Protein AF-U7UHV1-F1 (afdb_monomer)

pLDDT: mean 97.84, std 2.44, range [69.56, 98.94]

Nearest PDB structures (foldseek):
  3pnl-assembly1_B  TM=9.805E-01  e=1.614E-19  Escherichia coli K-12
  3cr3-assembly1_A  TM=9.443E-01  e=8.277E-14  unclassified
  7snb-assembly1_A  TM=8.892E-01  e=3.694E-06  Staphylococcus aureus
  7ed9-assembly2_B  TM=8.702E-01  e=2.733E-06  Thermus thermophilus HB8
  7w7h-assembly1_A  TM=8.398E-01  e=1.830E-06  Streptococcus suis 05ZYH33

Organism: NCBI:txid1111454

Solvent-accessible surface area (backbone atoms only — not comparable to full-atom values): 9587 Å² total; per-residue (Å²): 87,44,43,67,51,52,54,51,39,55,48,50,36,33,53,50,41,50,72,42,18,66,61,30,16,54,38,18,48,77,41,49,86,41,44,56,13,57,23,48,30,50,10,33,51,55,32,59,73,47,41,77,84,35,68,88,55,35,43,6,55,34,31,29,52,45,8,55,40,22,42,77,50,16,54,79,72,58,8,56,33,53,10,36,18,30,33,35,20,12,60,68,35,54,87,26,59,58,42,52,65,67,51,48,53,54,15,52,51,38,14,52,53,32,29,29,67,72,65,75,54,53,72,74,26,40,38,37,42,28,9,50,51,43,14,49,56,39,25,53,51,32,46,72,75,70,48,54,59,41,59,15,39,48,45,12,36,56,32,10,53,53,20,29,58,48,23,19,78,36,43,22,71,42,74,67,27,27,81,50,34,70,74,25,39,75,41,51,38,38,52,8,46,54,50,36,53,45,42,48,40,48,42,75,66,47,118

Structure (mmCIF, N/CA/C/O backbone):
data_AF-U7UHV1-F1
#
_entry.id   AF-U7UHV1-F1
#
loop_
_atom_site.group_PDB
_atom_site.id
_atom_site.type_symbol
_atom_site.label_atom_id
_atom_site.label_alt_id
_atom_site.label_comp_id
_atom_site.label_asym_id
_atom_site.label_entity_id
_atom_site.label_seq_id
_atom_site.pdbx_PDB_ins_code
_atom_site.Cartn_x
_atom_site.Cartn_y
_atom_site.Cartn_z
_atom_site.occupancy
_atom_site.B_iso_or_equiv
_atom_site.auth_seq_id
_atom_site.auth_comp_id
_atom_site.auth_asym_id
_atom_site.auth_atom_id
_atom_site.pdbx_PDB_model_num
ATOM 1 N N . MET A 1 1 ? 11.521 -8.976 -11.075 1.00 91.06 1 MET A N 1
ATOM 2 C CA . MET A 1 1 ? 10.089 -8.745 -11.401 1.00 91.06 1 MET A CA 1
ATOM 3 C C . MET A 1 1 ? 10.026 -7.758 -12.547 1.00 91.06 1 MET A C 1
ATOM 5 O O . MET A 1 1 ? 10.393 -6.602 -12.354 1.00 91.06 1 MET A O 1
ATOM 9 N N . ASP A 1 2 ? 9.641 -8.213 -13.733 1.00 95.94 2 ASP A N 1
ATOM 10 C CA . ASP A 1 2 ? 9.601 -7.373 -14.931 1.00 95.94 2 ASP A CA 1
ATOM 11 C C . ASP A 1 2 ? 8.369 -6.446 -14.976 1.00 95.94 2 ASP A C 1
ATOM 13 O O . ASP A 1 2 ? 7.490 -6.477 -14.107 1.00 95.94 2 ASP A O 1
ATOM 17 N N . ARG A 1 3 ? 8.320 -5.577 -15.991 1.00 96.56 3 ARG A N 1
ATOM 18 C CA . ARG A 1 3 ? 7.207 -4.647 -16.225 1.00 96.56 3 ARG A CA 1
ATOM 19 C C . ARG A 1 3 ? 5.859 -5.357 -16.377 1.00 96.56 3 ARG A C 1
ATOM 21 O O . ARG A 1 3 ? 4.861 -4.858 -15.859 1.00 96.56 3 ARG A O 1
ATOM 28 N N . GLU A 1 4 ? 5.808 -6.483 -17.086 1.00 96.56 4 GLU A N 1
ATOM 29 C CA . GLU A 1 4 ? 4.553 -7.208 -17.317 1.00 96.56 4 GLU A CA 1
ATOM 30 C C . GLU A 1 4 ? 4.002 -7.778 -16.008 1.00 96.56 4 GLU A C 1
ATOM 32 O O . GLU A 1 4 ? 2.808 -7.645 -15.730 1.00 96.56 4 GLU A O 1
ATOM 37 N N . ALA A 1 5 ? 4.876 -8.302 -15.146 1.00 96.38 5 ALA A N 1
ATOM 38 C CA . ALA A 1 5 ? 4.521 -8.722 -13.799 1.00 96.38 5 ALA A CA 1
ATOM 39 C C . ALA A 1 5 ? 4.006 -7.546 -12.950 1.00 96.38 5 ALA A C 1
ATOM 41 O O . ALA A 1 5 ? 3.007 -7.697 -12.251 1.00 96.38 5 ALA A O 1
ATOM 42 N N . VAL A 1 6 ? 4.603 -6.349 -13.053 1.00 97.88 6 VAL A N 1
ATOM 43 C CA . VAL A 1 6 ? 4.083 -5.142 -12.375 1.00 97.88 6 VAL A CA 1
ATOM 44 C C . VAL A 1 6 ? 2.674 -4.785 -12.859 1.00 97.88 6 VAL A C 1
ATOM 46 O O . VAL A 1 6 ? 1.794 -4.510 -12.042 1.00 97.88 6 VAL A O 1
ATOM 49 N N . LEU A 1 7 ? 2.431 -4.801 -14.171 1.00 98.12 7 LEU A N 1
ATOM 50 C CA . LEU A 1 7 ? 1.104 -4.534 -14.735 1.00 98.12 7 LEU A CA 1
ATOM 51 C C . LEU A 1 7 ? 0.077 -5.580 -14.280 1.00 98.12 7 LEU A C 1
ATOM 53 O O . LEU A 1 7 ? -1.049 -5.215 -13.936 1.00 98.12 7 LEU A O 1
ATOM 57 N N . ALA A 1 8 ? 0.462 -6.859 -14.245 1.00 98.00 8 ALA A N 1
ATOM 58 C CA . ALA A 1 8 ? -0.378 -7.944 -13.745 1.00 98.00 8 ALA A CA 1
ATOM 59 C C . ALA A 1 8 ? -0.724 -7.754 -12.260 1.00 98.00 8 ALA A C 1
ATOM 61 O O . ALA A 1 8 ? -1.895 -7.832 -11.895 1.00 98.00 8 ALA A O 1
ATOM 62 N N . VAL A 1 9 ? 0.261 -7.397 -11.429 1.00 98.44 9 VAL A N 1
ATOM 63 C CA . VAL A 1 9 ? 0.059 -7.074 -10.009 1.00 98.44 9 VAL A CA 1
ATOM 64 C C . VAL A 1 9 ? -0.947 -5.939 -9.833 1.00 98.44 9 VAL A C 1
ATOM 66 O O . VAL A 1 9 ? -1.859 -6.063 -9.021 1.00 98.44 9 VAL A O 1
ATOM 69 N N . ILE A 1 10 ? -0.825 -4.839 -10.585 1.00 98.56 10 ILE A N 1
ATOM 70 C CA . ILE A 1 10 ? -1.736 -3.690 -10.438 1.00 98.56 10 ILE A CA 1
ATOM 71 C C . ILE A 1 10 ? -3.174 -4.075 -10.821 1.00 98.56 10 ILE A C 1
ATOM 73 O O . ILE A 1 10 ? -4.113 -3.688 -10.123 1.00 98.56 10 ILE A O 1
ATOM 77 N N . LYS A 1 11 ? -3.356 -4.870 -11.884 1.00 98.38 11 LYS A N 1
ATOM 78 C CA . LYS A 1 11 ? -4.676 -5.412 -12.258 1.00 98.38 11 LYS A CA 1
ATOM 79 C C . LYS A 1 11 ? -5.239 -6.306 -11.153 1.00 98.38 11 LYS A C 1
ATOM 81 O O . LYS A 1 11 ? -6.356 -6.087 -10.697 1.00 98.38 11 LYS A O 1
ATOM 86 N N . ALA A 1 12 ? -4.438 -7.238 -10.643 1.00 98.69 12 ALA A N 1
ATOM 87 C CA . ALA A 1 12 ? -4.851 -8.131 -9.566 1.00 98.69 12 ALA A CA 1
ATOM 88 C C . ALA A 1 12 ? -5.170 -7.380 -8.257 1.00 98.69 12 ALA A C 1
ATOM 90 O O . ALA A 1 12 ? -6.065 -7.781 -7.512 1.00 98.69 12 ALA A O 1
ATOM 91 N N . MET A 1 13 ? -4.499 -6.255 -7.977 1.00 98.62 13 MET A N 1
ATOM 92 C CA . MET A 1 13 ? -4.854 -5.382 -6.852 1.00 98.62 13 MET A CA 1
ATOM 93 C C . MET A 1 13 ? -6.246 -4.784 -7.040 1.00 98.62 13 MET A C 1
ATOM 95 O O . MET A 1 13 ? -7.036 -4.782 -6.098 1.00 98.62 13 MET A O 1
ATOM 99 N N . ALA A 1 14 ? -6.565 -4.306 -8.244 1.00 98.50 14 ALA A N 1
ATOM 100 C CA . ALA A 1 14 ? -7.884 -3.760 -8.537 1.00 98.50 14 ALA A CA 1
ATOM 101 C C . ALA A 1 14 ? -8.988 -4.816 -8.402 1.00 98.50 14 ALA A C 1
ATOM 103 O O . ALA A 1 14 ? -10.021 -4.561 -7.778 1.00 98.50 14 ALA A O 1
ATOM 104 N N . GLU A 1 15 ? -8.740 -6.027 -8.900 1.00 98.62 15 GLU A N 1
ATOM 105 C CA . GLU A 1 15 ? -9.637 -7.171 -8.735 1.00 98.62 15 GLU A CA 1
ATOM 106 C C . GLU A 1 15 ? -9.855 -7.518 -7.261 1.00 98.62 15 GLU A C 1
ATOM 108 O O . GLU A 1 15 ? -11.004 -7.639 -6.827 1.00 98.62 15 GLU A O 1
ATOM 113 N N . LYS A 1 16 ? -8.777 -7.607 -6.471 1.00 98.75 16 LYS A N 1
ATOM 114 C CA . LYS A 1 16 ? -8.853 -7.897 -5.035 1.00 98.75 16 LYS A CA 1
ATOM 115 C C . LYS A 1 16 ? -9.623 -6.817 -4.278 1.00 98.75 16 LYS A C 1
ATOM 117 O O . LYS A 1 16 ? -10.520 -7.145 -3.509 1.00 98.75 16 LYS A O 1
ATOM 122 N N . ILE A 1 17 ? -9.327 -5.539 -4.511 1.00 98.56 17 ILE A N 1
ATOM 123 C CA . ILE A 1 17 ? -10.028 -4.422 -3.858 1.00 98.56 17 ILE A CA 1
ATOM 124 C C . ILE A 1 17 ? -11.513 -4.402 -4.230 1.00 98.56 17 ILE A C 1
ATOM 126 O O . ILE A 1 17 ? -12.359 -4.164 -3.371 1.00 98.56 17 ILE A O 1
ATOM 130 N N . ARG A 1 18 ? -11.854 -4.687 -5.490 1.00 98.50 18 ARG A N 1
ATOM 131 C CA . ARG A 1 18 ? -13.247 -4.790 -5.938 1.00 98.50 18 ARG A CA 1
ATOM 132 C C . ARG A 1 18 ? -13.976 -5.961 -5.277 1.00 98.50 18 ARG A C 1
ATOM 134 O O . ARG A 1 18 ? -15.130 -5.790 -4.889 1.00 98.50 18 ARG A O 1
ATOM 141 N N . ALA A 1 19 ? -13.325 -7.117 -5.143 1.00 98.75 19 ALA A N 1
ATOM 142 C CA . ALA A 1 19 ? -13.895 -8.292 -4.483 1.00 98.75 19 ALA A CA 1
ATOM 143 C C . ALA A 1 19 ? -14.135 -8.056 -2.982 1.00 98.75 19 ALA A C 1
ATOM 145 O O . ALA A 1 19 ? -15.167 -8.452 -2.453 1.00 98.75 19 ALA A O 1
ATOM 146 N N . GLU A 1 20 ? -13.221 -7.349 -2.316 1.00 98.75 20 GLU A N 1
ATOM 147 C CA . GLU A 1 20 ? -13.271 -7.066 -0.874 1.00 98.75 20 GLU A CA 1
ATOM 148 C C . GLU A 1 20 ? -13.972 -5.741 -0.533 1.00 98.75 20 GLU A C 1
ATOM 150 O O . GLU A 1 20 ? -13.935 -5.282 0.610 1.00 98.75 20 GLU A O 1
ATOM 155 N N . LYS A 1 21 ? -14.599 -5.094 -1.522 1.00 98.62 21 LYS A N 1
ATOM 156 C CA . LYS A 1 21 ? -15.195 -3.758 -1.391 1.00 98.62 21 LYS A CA 1
ATOM 157 C C . LYS A 1 21 ? -16.181 -3.680 -0.226 1.00 98.62 21 LYS A C 1
ATOM 159 O O . LYS A 1 21 ? -16.087 -2.752 0.573 1.00 98.62 21 LYS A O 1
ATOM 164 N N . GLU A 1 22 ? -17.119 -4.622 -0.134 1.00 98.75 22 GLU A N 1
ATOM 165 C CA . GLU A 1 22 ? -18.135 -4.607 0.931 1.00 98.75 22 GLU A CA 1
ATOM 166 C C . GLU A 1 22 ? -17.487 -4.828 2.300 1.00 98.75 22 GLU A C 1
ATOM 168 O O . GLU A 1 22 ? -17.703 -4.040 3.211 1.00 98.75 22 GLU A O 1
ATOM 173 N N . TYR A 1 23 ? -16.568 -5.790 2.415 1.00 98.88 23 TYR A N 1
ATOM 174 C CA . TYR A 1 23 ? -15.858 -6.048 3.668 1.00 98.88 23 TYR A CA 1
ATOM 175 C C . TYR A 1 23 ? -15.070 -4.825 4.166 1.00 98.88 23 TYR A C 1
ATOM 177 O O . TYR A 1 23 ? -15.158 -4.452 5.334 1.00 98.88 23 TYR A O 1
ATOM 185 N N . LEU A 1 24 ? -14.336 -4.147 3.279 1.00 98.81 24 LEU A N 1
ATOM 186 C CA . LEU A 1 24 ? -13.621 -2.912 3.618 1.00 98.81 24 LEU A CA 1
ATOM 187 C C . LEU A 1 24 ? -14.569 -1.771 4.018 1.00 98.81 24 LEU A C 1
ATOM 189 O O . LEU A 1 24 ? -14.204 -0.942 4.850 1.00 98.81 24 LEU A O 1
ATOM 193 N N . THR A 1 25 ? -15.765 -1.726 3.431 1.00 98.69 25 THR A N 1
ATOM 194 C CA . THR A 1 25 ? -16.813 -0.746 3.759 1.00 98.69 25 THR A CA 1
ATOM 195 C C . THR A 1 25 ? -17.417 -1.034 5.134 1.00 98.69 25 THR A C 1
ATOM 197 O O . THR A 1 25 ? -17.595 -0.112 5.928 1.00 98.69 25 THR A O 1
ATOM 200 N N . ASP A 1 26 ? -17.647 -2.304 5.468 1.00 98.75 26 ASP A N 1
ATOM 201 C CA . ASP A 1 26 ? -18.155 -2.728 6.776 1.00 98.75 26 ASP A CA 1
ATOM 202 C C . ASP A 1 26 ? -17.159 -2.419 7.902 1.00 98.75 26 ASP A C 1
ATOM 204 O O . ASP A 1 26 ? -17.545 -1.908 8.957 1.00 98.75 26 ASP A O 1
ATOM 208 N N . LEU A 1 27 ? -15.863 -2.668 7.671 1.00 98.62 27 LEU A N 1
ATOM 209 C CA . LEU A 1 27 ? -14.806 -2.303 8.622 1.00 98.62 27 LEU A CA 1
ATOM 210 C C . LEU A 1 27 ? -14.802 -0.799 8.911 1.00 98.62 27 LEU A C 1
ATOM 212 O O . LEU A 1 27 ? -14.736 -0.385 10.067 1.00 98.62 27 LEU A O 1
ATOM 216 N N . ASP A 1 28 ? -14.894 0.010 7.859 1.00 98.50 28 ASP A N 1
ATOM 217 C CA . ASP A 1 28 ? -14.903 1.464 7.972 1.00 98.50 28 ASP A CA 1
ATOM 218 C C . ASP A 1 28 ? -16.218 2.001 8.549 1.00 98.50 28 ASP A C 1
ATOM 220 O O . ASP A 1 28 ? -16.221 3.003 9.247 1.00 98.50 28 ASP A O 1
ATOM 224 N N . THR A 1 29 ? -17.342 1.308 8.366 1.00 98.38 29 THR A N 1
ATOM 225 C CA . THR A 1 29 ? -18.621 1.687 8.993 1.00 98.38 29 THR A CA 1
ATOM 226 C C . THR A 1 29 ? -18.542 1.610 10.519 1.00 98.38 29 THR A C 1
ATOM 228 O O . THR A 1 29 ? -19.156 2.413 11.220 1.00 98.38 29 THR A O 1
ATOM 231 N N . ALA A 1 30 ? -17.762 0.669 11.058 1.00 97.75 30 ALA A N 1
ATOM 232 C CA . ALA A 1 30 ? -17.632 0.498 12.501 1.00 97.75 30 ALA A CA 1
ATOM 233 C C . ALA A 1 30 ? -16.859 1.639 13.186 1.00 97.75 30 ALA A C 1
ATOM 235 O O . ALA A 1 30 ? -17.119 1.934 14.354 1.00 97.75 30 ALA A O 1
ATOM 236 N N . ILE A 1 31 ? -15.905 2.266 12.485 1.00 97.69 31 ILE A N 1
ATOM 237 C CA . ILE A 1 31 ? -14.993 3.264 13.070 1.00 97.69 31 ILE A CA 1
ATOM 238 C C . ILE A 1 31 ? -14.790 4.537 12.235 1.00 97.69 31 ILE A C 1
ATOM 240 O O . ILE A 1 31 ? -13.932 5.353 12.554 1.00 97.69 31 ILE A O 1
ATOM 244 N N . GLY A 1 32 ? -15.569 4.740 11.186 1.00 96.69 32 GLY A N 1
ATOM 245 C CA . GLY A 1 32 ? -15.398 5.804 10.202 1.00 96.69 32 GLY A CA 1
ATOM 246 C C . GLY A 1 32 ? -16.738 6.226 9.606 1.00 96.69 32 GLY A C 1
ATOM 247 O O . GLY A 1 32 ? -17.748 6.276 10.307 1.00 96.69 32 GLY A O 1
ATOM 248 N N . ASP A 1 33 ? -16.739 6.595 8.327 1.00 97.50 33 ASP A N 1
ATOM 249 C CA . ASP A 1 33 ? -17.931 7.009 7.577 1.00 97.50 33 ASP A CA 1
ATOM 250 C C . ASP A 1 33 ? -18.433 5.953 6.583 1.00 97.50 33 ASP A C 1
ATOM 252 O O . ASP A 1 33 ? -19.400 6.210 5.867 1.00 97.50 33 ASP A O 1
ATOM 256 N N . GLY A 1 34 ? -17.837 4.755 6.587 1.00 97.56 34 GLY A N 1
ATOM 257 C CA . GLY A 1 34 ? -18.311 3.622 5.795 1.00 97.56 34 GLY A CA 1
ATOM 258 C C . GLY A 1 34 ? -18.132 3.840 4.298 1.00 97.56 34 GLY A C 1
ATOM 259 O O . GLY A 1 34 ? -19.012 3.491 3.514 1.00 97.56 34 GLY A O 1
ATOM 260 N N . ASP A 1 35 ? -17.019 4.451 3.890 1.00 98.06 35 ASP A N 1
ATOM 261 C CA . ASP A 1 35 ? -16.758 4.780 2.489 1.00 98.06 35 ASP A CA 1
ATOM 262 C C . ASP A 1 35 ? -15.437 4.210 1.951 1.00 98.06 35 ASP A C 1
ATOM 264 O O . ASP A 1 35 ? -15.230 4.216 0.733 1.00 98.06 35 ASP A O 1
ATOM 268 N N . HIS A 1 36 ? -14.569 3.657 2.812 1.00 98.56 36 HIS A N 1
ATOM 269 C CA . HIS A 1 36 ? -13.229 3.219 2.409 1.00 98.56 36 HIS A CA 1
ATOM 270 C C . HIS A 1 36 ? -13.252 2.202 1.266 1.00 98.56 36 HIS A C 1
ATOM 272 O O . HIS A 1 36 ? -12.600 2.410 0.243 1.00 98.56 36 HIS A O 1
ATOM 278 N N . GLY A 1 37 ? -14.028 1.121 1.393 1.00 98.62 37 GLY A N 1
ATOM 279 C CA . GLY A 1 37 ? -14.126 0.102 0.344 1.00 98.62 37 GLY A CA 1
ATOM 280 C C . GLY A 1 37 ? -14.660 0.665 -0.976 1.00 98.62 37 GLY A C 1
ATOM 281 O O . GLY A 1 37 ? -14.087 0.411 -2.037 1.00 98.62 37 GLY A O 1
ATOM 282 N N . ILE A 1 38 ? -15.700 1.501 -0.913 1.00 98.56 38 ILE A N 1
ATOM 283 C CA . ILE A 1 38 ? -16.299 2.185 -2.071 1.00 98.56 38 ILE A CA 1
ATOM 284 C C . ILE A 1 38 ? -15.275 3.096 -2.764 1.00 98.56 38 ILE A C 1
ATOM 286 O O . ILE A 1 38 ? -15.106 3.028 -3.985 1.00 98.56 38 ILE A O 1
ATOM 290 N N . ASN A 1 39 ? -14.575 3.933 -1.996 1.00 98.56 39 ASN A N 1
ATOM 291 C CA . ASN A 1 39 ? -13.570 4.867 -2.497 1.00 98.56 39 ASN A CA 1
ATOM 292 C C . ASN A 1 39 ? -12.389 4.132 -3.141 1.00 98.56 39 ASN A C 1
ATOM 294 O O . ASN A 1 39 ? -11.952 4.511 -4.231 1.00 98.56 39 ASN A O 1
ATOM 298 N N . MET A 1 40 ? -11.909 3.064 -2.502 1.00 98.69 40 MET A N 1
ATOM 299 C CA . MET A 1 40 ? -10.823 2.236 -3.021 1.00 98.69 40 MET A CA 1
ATOM 300 C C . MET A 1 40 ? -11.231 1.529 -4.317 1.00 98.69 40 MET A C 1
ATOM 302 O O . MET A 1 40 ? -10.500 1.608 -5.302 1.00 98.69 40 MET A O 1
ATOM 306 N N . ALA A 1 41 ? -12.416 0.913 -4.370 1.00 98.62 41 ALA A N 1
ATOM 307 C CA . ALA A 1 41 ? -12.913 0.266 -5.584 1.00 98.62 41 ALA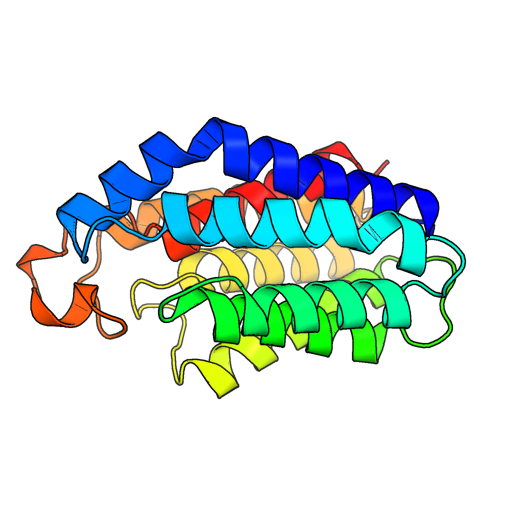 A CA 1
ATOM 308 C C . ALA A 1 41 ? -13.113 1.261 -6.737 1.00 98.62 41 ALA A C 1
ATOM 310 O O . ALA A 1 41 ? -12.762 0.955 -7.877 1.00 98.62 41 ALA A O 1
ATOM 311 N N . ARG A 1 42 ? -13.616 2.473 -6.455 1.00 98.56 42 ARG A N 1
ATOM 312 C CA . ARG A 1 42 ? -13.732 3.543 -7.459 1.00 98.56 42 ARG A CA 1
ATOM 313 C C . ARG A 1 42 ? -12.369 3.914 -8.037 1.00 98.56 42 ARG A C 1
ATOM 315 O O . ARG A 1 42 ? -12.238 4.010 -9.254 1.00 98.56 42 ARG A O 1
ATOM 322 N N . GLY A 1 43 ? -11.368 4.120 -7.184 1.00 98.56 43 GLY A N 1
ATOM 323 C CA . GLY A 1 43 ? -10.052 4.534 -7.655 1.00 98.56 43 GLY A CA 1
ATOM 324 C C . GLY A 1 43 ? -9.293 3.441 -8.390 1.00 98.56 43 GLY A C 1
ATOM 325 O O . GLY A 1 43 ? -8.712 3.707 -9.437 1.00 98.56 43 GLY A O 1
ATOM 326 N N . PHE A 1 44 ? -9.348 2.199 -7.910 1.00 98.50 44 PHE A N 1
ATOM 327 C CA . PHE A 1 44 ? -8.706 1.083 -8.603 1.00 98.50 44 PHE A CA 1
ATOM 328 C C . PHE A 1 44 ? -9.377 0.746 -9.937 1.00 98.50 44 PHE A C 1
ATOM 330 O O . PHE A 1 44 ? -8.669 0.450 -10.895 1.00 98.50 44 PHE A O 1
ATOM 337 N N . LYS A 1 45 ? -10.700 0.911 -10.060 1.00 98.50 45 LYS A N 1
ATOM 338 C CA . LYS A 1 45 ? -11.371 0.856 -11.367 1.00 98.50 45 LYS A CA 1
ATOM 339 C C . LYS A 1 45 ? -10.813 1.914 -12.327 1.00 98.50 45 LYS A C 1
ATOM 341 O O . LYS A 1 45 ? -10.496 1.614 -13.474 1.00 98.50 45 LYS A O 1
ATOM 346 N N . ALA A 1 46 ? -10.645 3.146 -11.851 1.00 98.50 46 ALA A N 1
ATOM 347 C CA . ALA A 1 46 ? -10.081 4.221 -12.661 1.00 98.50 46 ALA A CA 1
ATOM 348 C C . ALA A 1 46 ? -8.600 3.977 -13.018 1.00 98.50 46 ALA A C 1
ATOM 350 O O . ALA A 1 46 ? -8.130 4.458 -14.049 1.00 98.50 46 ALA A O 1
ATOM 351 N N . VAL A 1 47 ? -7.856 3.243 -12.181 1.00 98.44 47 VAL A N 1
ATOM 352 C CA . VAL A 1 47 ? -6.505 2.755 -12.495 1.00 98.44 47 VAL A CA 1
ATOM 353 C C . VAL A 1 47 ? -6.554 1.718 -13.614 1.00 98.44 47 VAL A C 1
ATOM 355 O O . VAL A 1 47 ? -5.807 1.867 -14.578 1.00 98.44 47 VAL A O 1
ATOM 358 N N . GLU A 1 48 ? -7.433 0.715 -13.538 1.00 97.62 48 GLU A N 1
ATOM 359 C CA . GLU A 1 48 ? -7.590 -0.302 -14.592 1.00 97.62 48 GLU A CA 1
ATOM 360 C C . GLU A 1 48 ? -7.886 0.326 -15.956 1.00 97.62 48 GLU A C 1
ATOM 362 O O . GLU A 1 48 ? -7.274 -0.055 -16.952 1.00 97.62 48 GLU A O 1
ATOM 367 N N . GLU A 1 49 ? -8.764 1.330 -15.994 1.00 97.69 49 GLU A N 1
ATOM 368 C CA . GLU A 1 49 ? -9.103 2.079 -17.211 1.00 97.69 49 GLU A CA 1
ATOM 369 C C . GLU A 1 49 ? -7.900 2.856 -17.777 1.00 97.69 49 GLU A C 1
ATOM 371 O O . GLU A 1 49 ? -7.786 3.016 -18.990 1.00 97.69 49 GLU A O 1
ATOM 376 N N . LYS A 1 50 ? -6.975 3.301 -16.915 1.00 96.69 50 LYS A N 1
ATOM 377 C CA . LYS A 1 50 ? -5.774 4.059 -17.300 1.00 96.69 50 LYS A CA 1
ATOM 378 C C . LYS A 1 50 ? -4.602 3.171 -17.725 1.00 96.69 50 LYS A C 1
ATOM 380 O O . LYS A 1 50 ? -3.755 3.612 -18.502 1.00 96.69 50 LYS A O 1
ATOM 385 N N . LEU A 1 51 ? -4.526 1.936 -17.223 1.00 96.19 51 LEU A N 1
ATOM 386 C CA . LEU A 1 51 ? -3.397 1.028 -17.455 1.00 96.19 51 LEU A CA 1
ATOM 387 C C . LEU A 1 51 ? -3.039 0.803 -18.936 1.00 96.19 51 LEU A C 1
ATOM 389 O O . LEU A 1 51 ? -1.841 0.775 -19.222 1.00 96.19 51 LEU A O 1
ATOM 393 N N . PRO A 1 52 ? -3.990 0.675 -19.887 1.00 97.38 52 PRO A N 1
ATOM 394 C CA . PRO A 1 52 ? -3.653 0.517 -21.302 1.00 97.38 52 PRO A CA 1
ATOM 395 C C . PRO A 1 52 ? -2.782 1.650 -21.861 1.00 97.38 52 PRO A C 1
ATOM 397 O O . PRO A 1 52 ? -1.925 1.399 -22.700 1.00 97.38 52 PRO A O 1
ATOM 400 N N . GLU A 1 53 ? -2.945 2.880 -21.362 1.00 97.44 53 GLU A N 1
ATOM 401 C CA . GLU A 1 53 ? -2.147 4.042 -21.782 1.00 97.44 53 GLU A CA 1
ATOM 402 C C . GLU A 1 53 ? -0.734 4.063 -21.174 1.00 97.44 53 GLU A C 1
ATOM 404 O O . GLU A 1 53 ? 0.127 4.821 -21.621 1.00 97.44 53 GLU A O 1
ATOM 409 N N . LEU A 1 54 ? -0.502 3.269 -20.125 1.00 96.00 54 LEU A N 1
ATOM 410 C CA . LEU A 1 54 ? 0.767 3.193 -19.399 1.00 96.00 54 LEU A CA 1
ATOM 411 C C . LEU A 1 54 ? 1.569 1.931 -19.744 1.00 96.00 54 LEU A C 1
ATOM 413 O O . LEU A 1 54 ? 2.740 1.845 -19.384 1.00 96.00 54 LEU A O 1
ATOM 417 N N . ALA A 1 55 ? 0.954 0.954 -20.414 1.00 94.56 55 ALA A N 1
ATOM 418 C CA . ALA A 1 55 ? 1.501 -0.392 -20.581 1.00 94.56 55 ALA A CA 1
ATOM 419 C C . ALA A 1 55 ? 2.843 -0.438 -21.335 1.00 94.56 55 ALA A C 1
ATOM 421 O O . ALA A 1 55 ? 3.649 -1.338 -21.110 1.00 94.56 55 ALA A O 1
ATOM 422 N N . ASP A 1 56 ? 3.111 0.535 -22.208 1.00 95.62 56 ASP A N 1
ATOM 423 C CA . ASP A 1 56 ? 4.357 0.630 -22.970 1.00 95.62 56 ASP A CA 1
ATOM 424 C 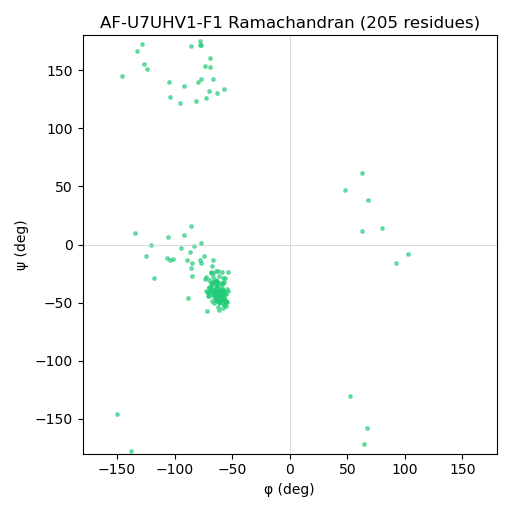C . ASP A 1 56 ? 5.486 1.373 -22.227 1.00 95.62 56 ASP A C 1
ATOM 426 O O . ASP A 1 56 ? 6.618 1.394 -22.712 1.00 95.62 56 ASP A O 1
ATOM 430 N N . LYS A 1 57 ? 5.211 1.968 -21.058 1.00 98.38 57 LYS A N 1
ATOM 431 C CA . LYS A 1 57 ? 6.158 2.807 -20.303 1.00 98.38 57 LYS A CA 1
ATOM 432 C C . LYS A 1 57 ? 7.071 1.996 -19.379 1.00 98.38 57 LYS A C 1
ATOM 434 O O . LYS A 1 57 ? 6.877 0.801 -19.175 1.00 98.38 57 LYS A O 1
ATOM 439 N N . ASP A 1 58 ? 8.076 2.657 -18.808 1.00 98.62 58 ASP A N 1
ATOM 440 C CA . ASP A 1 58 ? 8.889 2.090 -17.730 1.00 98.62 58 ASP A CA 1
ATOM 441 C C . ASP A 1 58 ? 8.080 1.944 -16.428 1.00 98.62 58 ASP A C 1
ATOM 443 O O . ASP A 1 58 ? 7.063 2.615 -16.218 1.00 98.62 58 ASP A O 1
ATOM 447 N N . ILE A 1 59 ? 8.559 1.087 -15.523 1.00 98.75 59 ILE A N 1
ATOM 448 C CA . ILE A 1 59 ? 7.893 0.772 -14.251 1.00 98.75 59 ILE A CA 1
ATOM 449 C C . ILE A 1 59 ? 7.685 2.032 -13.404 1.00 98.75 59 ILE A C 1
ATOM 451 O O . ILE A 1 59 ? 6.624 2.210 -12.803 1.00 98.75 59 ILE A O 1
ATOM 455 N N . GLY A 1 60 ? 8.665 2.934 -13.369 1.00 98.75 60 GLY A N 1
ATOM 456 C CA . GLY A 1 60 ? 8.558 4.183 -12.627 1.00 98.75 60 GLY A CA 1
ATOM 457 C C . GLY A 1 60 ? 7.418 5.065 -13.128 1.00 98.75 60 GLY A C 1
ATOM 458 O O . GLY A 1 60 ? 6.643 5.594 -12.325 1.00 98.75 60 GLY A O 1
ATOM 459 N N . THR A 1 61 ? 7.276 5.191 -14.448 1.00 98.75 61 THR A N 1
ATOM 460 C CA . THR A 1 61 ? 6.167 5.925 -15.075 1.00 98.75 61 THR A CA 1
ATOM 461 C C . THR A 1 61 ? 4.818 5.254 -14.826 1.00 98.75 61 THR A C 1
ATOM 463 O O . THR A 1 61 ? 3.862 5.952 -14.484 1.00 98.75 61 THR A O 1
ATOM 466 N N . ILE A 1 62 ? 4.736 3.921 -14.912 1.00 98.81 62 ILE A N 1
ATOM 467 C CA . ILE A 1 62 ? 3.511 3.167 -14.595 1.00 98.81 62 ILE A CA 1
ATOM 468 C C . ILE A 1 62 ? 3.064 3.454 -13.158 1.00 98.81 62 ILE A C 1
ATOM 470 O O . ILE A 1 62 ? 1.941 3.907 -12.938 1.00 98.81 62 ILE A O 1
ATOM 474 N N . LEU A 1 63 ? 3.950 3.262 -12.176 1.00 98.81 63 LEU A N 1
ATOM 475 C CA . LEU A 1 63 ? 3.627 3.460 -10.760 1.00 98.81 63 LEU A CA 1
ATOM 476 C C . LEU A 1 63 ? 3.241 4.913 -10.451 1.00 98.81 63 LEU A C 1
ATOM 478 O O . LEU A 1 63 ? 2.301 5.154 -9.696 1.00 98.81 63 LEU A O 1
ATOM 482 N N . LYS A 1 64 ? 3.907 5.900 -11.066 1.00 98.81 64 LYS A N 1
ATOM 483 C CA . LYS A 1 64 ? 3.510 7.313 -10.939 1.00 98.81 64 LYS A CA 1
ATOM 484 C C . LYS A 1 64 ? 2.127 7.576 -11.527 1.00 98.81 64 LYS A C 1
ATOM 486 O O . LYS A 1 64 ? 1.341 8.270 -10.888 1.00 98.81 64 LYS A O 1
ATOM 491 N N . GLY A 1 65 ? 1.824 7.012 -12.696 1.00 98.62 65 GLY A N 1
ATOM 492 C CA . GLY A 1 65 ? 0.510 7.118 -13.330 1.00 98.62 65 GLY A CA 1
ATOM 493 C C . GLY A 1 65 ? -0.602 6.534 -12.458 1.00 98.62 65 GLY A C 1
ATOM 494 O O . GLY A 1 65 ? -1.613 7.199 -12.237 1.00 98.62 65 GLY A O 1
ATOM 495 N N . VAL A 1 66 ? -0.376 5.351 -11.875 1.00 98.75 66 VAL A N 1
ATOM 496 C CA . VAL A 1 66 ? -1.275 4.749 -10.874 1.00 98.75 66 VAL A CA 1
ATOM 497 C C . VAL A 1 66 ? -1.452 5.682 -9.679 1.00 98.75 66 VAL A C 1
ATOM 499 O O . VAL A 1 66 ? -2.577 5.989 -9.294 1.00 98.75 66 VAL A O 1
A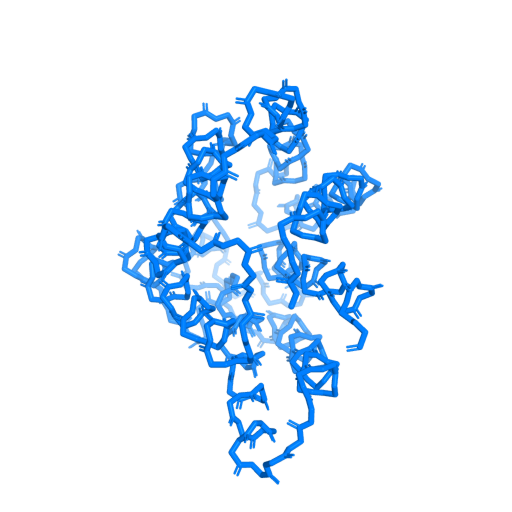TOM 502 N N . GLY A 1 67 ? -0.352 6.182 -9.113 1.00 98.69 67 GLY A N 1
ATOM 503 C CA . GLY A 1 67 ? -0.401 7.061 -7.950 1.00 98.69 67 GLY A CA 1
ATOM 504 C C . GLY A 1 67 ? -1.193 8.343 -8.208 1.00 98.69 67 GLY A C 1
ATOM 505 O O . GLY A 1 67 ? -2.052 8.700 -7.406 1.00 98.69 67 GLY A O 1
ATOM 506 N N . MET A 1 68 ? -0.968 9.000 -9.349 1.00 98.44 68 MET A N 1
ATOM 507 C CA . MET A 1 68 ? -1.726 10.186 -9.764 1.00 98.44 68 MET A CA 1
ATOM 508 C C . MET A 1 68 ? -3.220 9.890 -9.909 1.00 98.44 68 MET A C 1
ATOM 510 O O . MET A 1 68 ? -4.040 10.692 -9.464 1.00 98.44 68 MET A O 1
ATOM 514 N N . GLN A 1 69 ? -3.566 8.737 -10.484 1.00 98.38 69 GLN A N 1
ATOM 515 C CA . GLN A 1 69 ? -4.956 8.327 -10.643 1.00 98.38 69 GLN A CA 1
ATOM 516 C C . GLN A 1 69 ? -5.628 8.075 -9.290 1.00 98.38 69 GLN A C 1
ATOM 518 O O . GLN A 1 69 ? -6.748 8.525 -9.067 1.00 98.38 69 GLN A O 1
ATOM 523 N N . LEU A 1 70 ? -4.939 7.429 -8.347 1.00 98.50 70 LEU A N 1
ATOM 524 C CA . LEU A 1 70 ? -5.472 7.210 -7.001 1.00 98.50 70 LEU A CA 1
ATOM 525 C C . LEU A 1 70 ? -5.667 8.527 -6.236 1.00 98.50 70 LEU A C 1
ATOM 527 O O . LEU A 1 70 ? -6.693 8.681 -5.577 1.00 98.50 70 LEU A O 1
ATOM 531 N N . VAL A 1 71 ? -4.752 9.501 -6.365 1.00 98.00 71 VAL A N 1
ATOM 532 C CA . VAL A 1 71 ? -4.919 10.834 -5.747 1.00 98.00 71 VAL A CA 1
ATOM 533 C C . VAL A 1 71 ? -6.196 11.527 -6.225 1.00 98.00 71 VAL A C 1
ATOM 535 O O . VAL A 1 71 ? -6.862 12.177 -5.423 1.00 98.00 71 VAL A O 1
ATOM 538 N N . SER A 1 72 ? -6.525 11.437 -7.516 1.00 96.69 72 SER A N 1
ATOM 539 C CA . SER A 1 72 ? -7.648 12.179 -8.101 1.00 96.69 72 SER A CA 1
ATOM 540 C C . SER A 1 72 ? -9.001 11.477 -7.968 1.00 96.69 72 SER A C 1
ATOM 542 O O . SER A 1 72 ? -10.033 12.136 -8.078 1.00 96.69 72 SER A O 1
ATOM 544 N N . THR A 1 73 ? -9.019 10.159 -7.742 1.00 96.69 73 THR A N 1
ATOM 545 C CA . THR A 1 73 ? -10.251 9.352 -7.824 1.00 96.69 73 THR A CA 1
ATOM 546 C C . THR A 1 73 ? -10.652 8.676 -6.517 1.00 96.69 73 THR A C 1
ATOM 548 O O . THR A 1 73 ? -11.851 8.488 -6.277 1.00 96.69 73 THR A O 1
ATOM 551 N N . VAL A 1 74 ? -9.708 8.335 -5.638 1.00 95.31 74 VAL A N 1
ATOM 552 C CA . VAL A 1 74 ? -10.025 7.802 -4.308 1.00 95.31 74 VAL A CA 1
ATOM 553 C C . VAL A 1 74 ? -10.359 8.975 -3.385 1.00 95.31 74 VAL A C 1
ATOM 555 O O . VAL A 1 74 ? -9.578 9.912 -3.236 1.00 95.31 74 VAL A O 1
ATOM 558 N N . GLY A 1 75 ? -11.549 8.929 -2.787 1.00 89.31 75 GLY A N 1
ATOM 559 C CA . GLY A 1 75 ? -12.008 9.940 -1.835 1.00 89.31 75 GLY A CA 1
ATOM 560 C C . GLY A 1 75 ? -11.389 9.752 -0.451 1.00 89.31 75 GLY A C 1
ATOM 561 O O . GLY A 1 75 ? -10.738 8.747 -0.174 1.00 89.31 75 GLY A O 1
ATOM 562 N N . GLY A 1 76 ? -1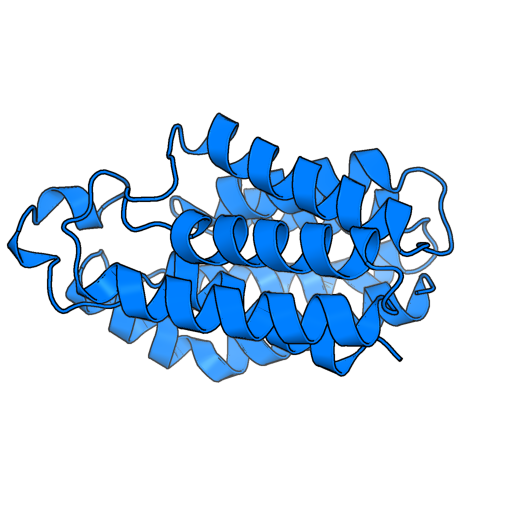1.607 10.724 0.433 1.00 93.00 76 GLY A N 1
ATOM 563 C CA . GLY A 1 76 ? -11.161 10.635 1.821 1.00 93.00 76 GLY A CA 1
ATOM 564 C C . GLY A 1 76 ? -9.637 10.649 1.986 1.00 93.00 76 GLY A C 1
ATOM 565 O O . GLY A 1 76 ? -8.890 11.155 1.147 1.00 93.00 76 GLY A O 1
ATOM 566 N N . ALA A 1 77 ? -9.165 10.122 3.117 1.00 94.00 77 ALA A N 1
ATOM 567 C CA . ALA A 1 77 ? -7.743 10.135 3.459 1.00 94.00 77 ALA A CA 1
ATOM 568 C C . ALA A 1 77 ? -6.917 9.138 2.629 1.00 94.00 77 ALA A C 1
ATOM 570 O O . ALA A 1 77 ? -5.739 9.383 2.369 1.00 94.00 77 ALA A O 1
ATOM 571 N N . SER A 1 78 ? -7.514 8.022 2.202 1.00 95.25 78 SER A N 1
ATOM 572 C CA . SER A 1 78 ? -6.801 6.921 1.549 1.00 95.25 78 SER A CA 1
ATOM 573 C C . SER A 1 78 ? -6.247 7.297 0.172 1.00 95.25 78 SER A C 1
ATOM 575 O O . SER A 1 78 ? -5.147 6.859 -0.167 1.00 95.25 78 SER A O 1
ATOM 577 N N . GLY A 1 79 ? -6.921 8.165 -0.588 1.00 97.94 79 GLY A N 1
ATOM 578 C CA . GLY A 1 79 ? -6.466 8.576 -1.921 1.00 97.94 79 GLY A CA 1
ATOM 579 C C . GLY A 1 79 ? -5.117 9.285 -1.935 1.00 97.94 79 GLY A C 1
ATOM 580 O O . GLY A 1 79 ? -4.179 8.791 -2.569 1.00 97.94 79 GLY A O 1
ATOM 581 N N . PRO A 1 80 ? -4.945 10.390 -1.189 1.00 98.38 80 PRO A N 1
ATOM 582 C CA . PRO A 1 80 ? -3.648 11.039 -1.051 1.00 98.38 80 PRO A CA 1
ATOM 583 C C . PRO A 1 80 ? -2.555 10.123 -0.484 1.00 98.38 80 PRO A C 1
ATOM 585 O O . PRO A 1 80 ? -1.394 10.275 -0.872 1.00 98.38 80 PRO A O 1
ATOM 588 N N . LEU A 1 81 ? -2.891 9.188 0.413 1.00 98.69 81 LEU A N 1
ATOM 589 C CA . LEU A 1 81 ? -1.922 8.276 1.031 1.00 98.69 81 LEU A CA 1
ATOM 590 C C . LEU A 1 81 ? -1.422 7.222 0.038 1.00 98.69 81 LEU A C 1
ATOM 592 O O . LEU A 1 81 ? -0.222 7.183 -0.237 1.00 98.69 81 LEU A O 1
ATOM 596 N N . TYR A 1 82 ? -2.319 6.434 -0.562 1.00 98.81 82 TYR A N 1
ATOM 597 C CA . TYR A 1 82 ? -1.946 5.443 -1.575 1.00 98.81 82 TYR A CA 1
ATOM 598 C C . TYR A 1 82 ? -1.339 6.098 -2.807 1.00 98.81 82 TYR A C 1
ATOM 600 O O . TYR A 1 82 ? -0.305 5.654 -3.301 1.00 98.81 82 TYR A O 1
ATOM 608 N N . GLY A 1 83 ? -1.919 7.203 -3.268 1.00 98.75 83 GLY A N 1
ATOM 609 C CA . GLY A 1 83 ? -1.366 7.950 -4.382 1.00 98.75 83 GLY A CA 1
ATOM 610 C C . GLY A 1 83 ? 0.070 8.407 -4.116 1.00 98.75 83 GLY A C 1
ATOM 611 O O . GLY A 1 83 ? 0.948 8.225 -4.960 1.00 98.75 83 GLY A O 1
ATOM 612 N N . THR A 1 84 ? 0.353 8.922 -2.911 1.00 98.75 84 THR A N 1
ATOM 613 C CA . THR A 1 84 ? 1.726 9.270 -2.504 1.00 98.75 84 THR A CA 1
ATOM 614 C C . THR A 1 84 ? 2.626 8.035 -2.448 1.00 98.75 84 THR A C 1
ATOM 616 O O . THR A 1 84 ? 3.747 8.104 -2.949 1.00 98.75 84 THR A O 1
ATOM 619 N N . ALA A 1 85 ? 2.150 6.916 -1.899 1.00 98.81 85 ALA A N 1
ATOM 620 C CA . ALA A 1 85 ? 2.902 5.665 -1.824 1.00 98.81 85 ALA A CA 1
ATOM 621 C C . ALA A 1 85 ? 3.376 5.203 -3.215 1.00 98.81 85 ALA A C 1
ATOM 623 O O . ALA A 1 85 ? 4.575 5.030 -3.442 1.00 98.81 85 ALA A O 1
ATOM 624 N N . PHE A 1 86 ? 2.451 5.111 -4.176 1.00 98.88 86 PHE A N 1
ATOM 625 C CA . PHE A 1 86 ? 2.739 4.726 -5.561 1.00 98.88 86 PHE A CA 1
ATOM 626 C C . PHE A 1 86 ? 3.653 5.728 -6.277 1.00 98.88 86 PHE A C 1
ATOM 628 O O . PHE A 1 86 ? 4.604 5.326 -6.944 1.00 98.88 86 PHE A O 1
ATOM 635 N N . MET A 1 87 ? 3.434 7.037 -6.102 1.00 98.81 87 MET A N 1
ATOM 636 C CA . MET A 1 87 ? 4.306 8.058 -6.697 1.00 98.81 87 MET A CA 1
ATOM 637 C C . MET A 1 87 ? 5.740 7.995 -6.154 1.00 98.81 87 MET A C 1
ATOM 639 O O . MET A 1 87 ? 6.691 8.201 -6.912 1.00 98.81 87 MET A O 1
ATOM 643 N N . LYS A 1 88 ? 5.914 7.714 -4.856 1.00 98.81 88 LYS A N 1
ATOM 644 C CA . LYS A 1 88 ? 7.238 7.566 -4.234 1.00 98.81 88 LYS A CA 1
ATOM 645 C C . LYS A 1 88 ? 7.935 6.288 -4.690 1.00 98.81 88 LYS A C 1
ATOM 647 O O . LYS A 1 88 ? 9.094 6.370 -5.086 1.00 98.81 88 LYS A O 1
ATOM 652 N N . ALA A 1 89 ? 7.226 5.161 -4.738 1.00 98.81 89 ALA A N 1
ATOM 653 C CA . ALA A 1 89 ? 7.746 3.926 -5.323 1.00 98.81 89 ALA A CA 1
ATOM 654 C C . ALA A 1 89 ? 8.165 4.135 -6.790 1.00 98.81 89 ALA A C 1
ATOM 656 O O . ALA A 1 89 ? 9.291 3.829 -7.173 1.00 98.81 89 ALA A O 1
ATOM 657 N N . GLY A 1 90 ? 7.313 4.772 -7.599 1.00 98.69 90 GLY A N 1
ATOM 658 C CA . GLY A 1 90 ? 7.617 5.065 -8.999 1.00 98.69 90 GLY A CA 1
ATOM 659 C C . GLY A 1 90 ? 8.789 6.029 -9.204 1.00 98.69 90 GLY A C 1
ATOM 660 O O . GLY A 1 90 ? 9.416 6.028 -10.261 1.00 98.69 90 GLY A O 1
ATOM 661 N N . ALA A 1 91 ? 9.126 6.861 -8.215 1.00 98.62 91 ALA A N 1
ATOM 662 C CA . ALA A 1 91 ? 10.335 7.680 -8.268 1.00 98.62 91 ALA A CA 1
ATOM 663 C C . ALA A 1 91 ? 11.612 6.838 -8.126 1.00 98.62 91 ALA A C 1
ATOM 665 O O . ALA A 1 91 ? 12.584 7.121 -8.823 1.00 98.62 91 ALA A O 1
ATOM 666 N N . ILE A 1 92 ? 11.590 5.799 -7.285 1.00 98.56 92 ILE A N 1
ATOM 667 C CA . ILE A 1 92 ? 12.695 4.838 -7.141 1.00 98.56 92 ILE A CA 1
ATOM 668 C C . ILE A 1 92 ? 12.845 3.984 -8.403 1.00 98.56 92 ILE A C 1
ATOM 670 O O . ILE A 1 92 ? 13.957 3.723 -8.851 1.00 98.56 92 ILE A O 1
ATOM 674 N N . CYS A 1 93 ? 11.729 3.594 -9.020 1.00 98.50 93 CYS A N 1
ATOM 675 C CA . CYS A 1 93 ? 11.722 2.703 -10.180 1.00 98.50 93 CYS A CA 1
ATOM 676 C C . CYS A 1 93 ? 11.900 3.407 -11.540 1.00 98.50 93 CYS A C 1
ATOM 678 O O . CYS A 1 93 ? 11.577 2.821 -12.572 1.00 98.50 93 CYS A O 1
ATOM 680 N N . LYS A 1 94 ? 12.366 4.662 -11.561 1.00 98.12 94 LYS A N 1
ATOM 681 C CA . LYS A 1 94 ? 12.486 5.462 -12.789 1.00 98.12 94 LYS A CA 1
ATOM 682 C C . LYS A 1 94 ? 13.365 4.764 -13.834 1.00 98.12 94 LYS A C 1
ATOM 684 O O . LYS A 1 94 ? 14.459 4.312 -13.507 1.00 98.12 94 LYS A O 1
ATOM 689 N N . ASP A 1 95 ? 12.892 4.733 -15.080 1.00 98.12 95 ASP A N 1
ATOM 690 C CA . ASP A 1 95 ? 13.599 4.196 -16.251 1.00 98.12 95 ASP A CA 1
ATOM 691 C C . ASP A 1 95 ? 13.899 2.678 -16.155 1.00 98.12 95 ASP A C 1
ATOM 693 O O . ASP A 1 95 ? 14.654 2.134 -16.962 1.00 98.12 95 ASP A O 1
ATOM 697 N N . LYS A 1 96 ? 13.301 1.964 -15.185 1.00 98.31 96 LYS A N 1
ATOM 698 C CA . LYS A 1 96 ? 13.473 0.514 -15.008 1.00 98.31 96 LYS A CA 1
ATOM 699 C C . LYS A 1 96 ? 12.413 -0.278 -15.765 1.00 98.31 96 LYS A C 1
ATOM 701 O O . LYS A 1 96 ? 11.222 0.010 -15.673 1.00 98.31 96 LYS A O 1
ATOM 706 N N . MET A 1 97 ? 12.857 -1.341 -16.429 1.00 98.06 97 MET A N 1
ATOM 707 C CA . MET A 1 97 ? 11.991 -2.350 -17.060 1.00 98.06 97 MET A CA 1
ATOM 708 C C . MET A 1 97 ? 11.874 -3.632 -16.229 1.00 98.06 97 MET A C 1
ATOM 710 O O . MET A 1 97 ? 10.996 -4.454 -16.479 1.00 98.06 97 MET A O 1
ATOM 714 N N . GLU A 1 98 ? 12.733 -3.781 -15.221 1.00 97.44 98 GLU A N 1
ATOM 715 C CA . GLU A 1 98 ? 12.726 -4.878 -14.263 1.00 97.44 98 GLU A CA 1
ATOM 716 C C . GLU A 1 98 ? 13.177 -4.377 -12.886 1.00 97.44 98 GLU A C 1
ATOM 718 O O . GLU A 1 98 ? 14.028 -3.490 -12.778 1.00 97.44 98 GLU A O 1
ATOM 723 N N . LEU A 1 99 ? 12.583 -4.940 -11.833 1.00 97.12 99 LEU A N 1
ATOM 724 C CA . LEU A 1 99 ? 12.941 -4.700 -10.441 1.00 97.12 99 LEU A CA 1
ATOM 725 C C . LEU A 1 99 ? 13.722 -5.880 -9.870 1.00 97.12 99 LEU A C 1
ATOM 727 O O . LEU A 1 99 ? 13.243 -7.021 -9.873 1.00 97.12 99 LEU A O 1
ATOM 731 N N . THR A 1 100 ? 14.886 -5.566 -9.310 1.00 96.88 100 THR A N 1
ATOM 732 C CA . THR A 1 100 ? 15.632 -6.448 -8.406 1.00 96.88 100 THR A CA 1
ATOM 733 C C . THR A 1 100 ? 15.003 -6.457 -7.005 1.00 96.88 100 THR A C 1
ATOM 735 O O . THR A 1 100 ? 14.142 -5.631 -6.689 1.00 96.88 100 THR A O 1
ATOM 738 N N . ALA A 1 101 ? 15.466 -7.349 -6.123 1.00 97.12 101 ALA A N 1
ATOM 739 C CA . ALA A 1 101 ? 15.061 -7.343 -4.714 1.00 97.12 101 ALA A CA 1
ATOM 740 C C . ALA A 1 101 ? 15.385 -6.009 -4.012 1.00 97.12 101 ALA A C 1
ATOM 742 O O . ALA A 1 101 ? 14.562 -5.493 -3.258 1.00 97.12 101 ALA A O 1
ATOM 743 N N . ILE A 1 102 ? 16.541 -5.411 -4.323 1.00 97.25 102 ILE A N 1
ATOM 744 C CA . ILE A 1 102 ? 16.967 -4.112 -3.778 1.00 97.25 102 ILE A CA 1
ATOM 745 C C . ILE A 1 102 ? 16.044 -2.991 -4.267 1.00 97.25 102 ILE A C 1
ATOM 747 O O . ILE A 1 102 ? 15.648 -2.125 -3.483 1.00 97.25 102 ILE A O 1
ATOM 751 N N . ASP A 1 103 ? 15.662 -3.017 -5.547 1.00 98.12 103 ASP A N 1
ATOM 752 C CA . ASP A 1 103 ? 14.727 -2.035 -6.105 1.00 98.12 103 ASP A CA 1
ATOM 753 C C . ASP A 1 103 ? 13.363 -2.123 -5.424 1.00 98.12 103 ASP A C 1
ATOM 755 O O . ASP A 1 103 ? 12.799 -1.096 -5.046 1.00 98.12 103 ASP A O 1
ATOM 759 N N . PHE A 1 104 ? 12.856 -3.344 -5.223 1.00 98.19 104 PHE A N 1
ATOM 760 C CA . PHE A 1 104 ? 11.599 -3.580 -4.518 1.00 98.19 104 PHE A CA 1
ATOM 761 C C . PHE A 1 104 ? 11.662 -3.074 -3.072 1.00 98.19 104 PHE A C 1
ATOM 763 O O . PHE A 1 104 ? 10.800 -2.301 -2.657 1.00 98.19 104 PHE A O 1
ATOM 770 N N . GLN A 1 105 ? 12.699 -3.455 -2.318 1.00 98.56 105 GLN A N 1
ATOM 771 C CA . GLN A 1 105 ? 12.895 -3.023 -0.933 1.00 98.56 105 GLN A CA 1
ATOM 772 C C . GLN A 1 105 ? 12.946 -1.494 -0.825 1.00 98.56 105 GLN A C 1
ATOM 774 O O . GLN A 1 105 ? 12.257 -0.902 0.007 1.00 98.56 105 GLN A O 1
ATOM 779 N N . THR A 1 106 ? 13.720 -0.844 -1.697 1.00 98.69 106 THR A N 1
ATOM 780 C CA . THR A 1 106 ? 13.899 0.615 -1.691 1.00 98.69 106 THR A CA 1
ATOM 781 C C . THR A 1 106 ? 12.611 1.338 -2.087 1.00 98.69 106 THR A C 1
ATOM 783 O O . THR A 1 106 ? 12.242 2.340 -1.471 1.00 98.69 106 THR A O 1
ATOM 786 N N . ALA A 1 107 ? 11.886 0.823 -3.084 1.00 98.75 107 ALA A N 1
ATOM 787 C CA . ALA A 1 107 ? 10.597 1.368 -3.497 1.00 98.75 107 ALA A CA 1
ATOM 788 C C . ALA A 1 107 ? 9.544 1.223 -2.390 1.00 98.75 107 ALA A C 1
ATOM 790 O O . ALA A 1 107 ? 8.785 2.163 -2.143 1.00 98.75 107 ALA A O 1
ATOM 791 N N . PHE A 1 108 ? 9.534 0.088 -1.685 1.00 98.81 108 PHE A N 1
ATOM 792 C CA . PHE A 1 108 ? 8.619 -0.151 -0.574 1.00 98.81 108 PHE A CA 1
ATOM 793 C C . PHE A 1 108 ? 8.917 0.773 0.615 1.00 98.81 108 PHE A C 1
ATOM 795 O O . PHE A 1 108 ? 8.001 1.406 1.143 1.00 98.81 108 PHE A O 1
ATOM 802 N N . ALA A 1 109 ? 10.196 0.953 0.963 1.00 98.88 109 ALA A N 1
A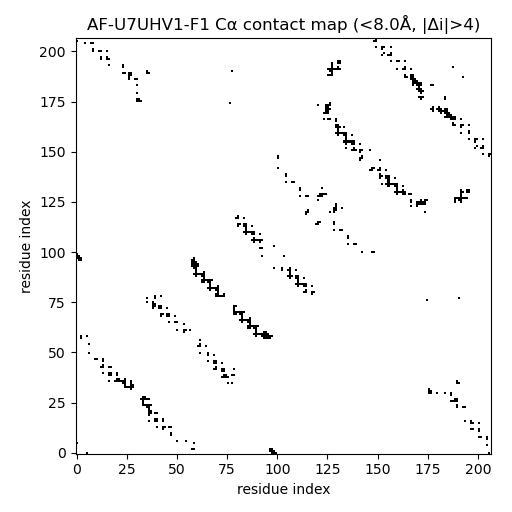TOM 803 C CA . ALA A 1 109 ? 10.622 1.934 1.962 1.00 98.88 109 ALA A CA 1
ATOM 804 C C . ALA A 1 109 ? 10.152 3.353 1.596 1.00 98.88 109 ALA A C 1
ATOM 806 O O . ALA A 1 109 ? 9.531 4.043 2.405 1.00 98.88 109 ALA A O 1
ATOM 807 N N . ALA A 1 110 ? 10.384 3.779 0.349 1.00 98.88 110 ALA A N 1
ATOM 808 C CA . ALA A 1 110 ? 9.986 5.102 -0.127 1.00 98.88 110 ALA A CA 1
ATOM 809 C C . ALA A 1 110 ? 8.461 5.304 -0.110 1.00 98.88 110 ALA A C 1
ATOM 811 O O . ALA A 1 110 ? 7.988 6.402 0.198 1.00 98.88 110 ALA A O 1
ATOM 812 N N . ALA A 1 111 ? 7.689 4.260 -0.423 1.00 98.88 111 ALA A N 1
ATOM 813 C CA . ALA A 1 111 ? 6.235 4.279 -0.334 1.00 98.88 111 ALA A CA 1
ATOM 814 C C . ALA A 1 111 ? 5.764 4.528 1.108 1.00 98.88 111 ALA A C 1
ATOM 816 O O . ALA A 1 111 ? 4.947 5.423 1.337 1.00 98.88 111 ALA A O 1
ATOM 817 N N . ILE A 1 112 ? 6.328 3.800 2.079 1.00 98.88 112 ILE A N 1
ATOM 818 C CA . ILE A 1 112 ? 6.011 3.936 3.509 1.00 98.88 112 ILE A CA 1
ATOM 819 C C . ILE A 1 112 ? 6.364 5.328 4.024 1.00 98.88 112 ILE A C 1
ATOM 821 O O . ILE A 1 112 ? 5.530 5.977 4.654 1.00 98.88 112 ILE A O 1
ATOM 825 N N . GLU A 1 113 ? 7.560 5.828 3.717 1.00 98.75 113 GLU A N 1
ATOM 826 C CA . GLU A 1 113 ? 7.964 7.183 4.107 1.00 98.75 113 GLU A CA 1
ATOM 827 C C . GLU A 1 113 ? 7.061 8.248 3.468 1.00 98.75 113 GLU A C 1
ATOM 829 O O . GLU A 1 113 ? 6.692 9.237 4.104 1.00 98.75 113 GLU A O 1
ATOM 834 N N . GLY A 1 114 ? 6.613 8.020 2.231 1.00 98.62 114 GLY A N 1
ATOM 835 C CA . GLY A 1 114 ? 5.581 8.823 1.582 1.00 98.62 114 GLY A CA 1
ATOM 836 C C . GLY A 1 114 ? 4.282 8.901 2.385 1.00 98.62 114 GLY A C 1
ATOM 837 O O . GLY A 1 114 ? 3.756 9.997 2.599 1.00 98.62 114 GLY A O 1
ATOM 838 N N . VAL A 1 115 ? 3.785 7.753 2.847 1.00 98.69 115 VAL A N 1
ATOM 839 C CA . VAL A 1 115 ? 2.573 7.653 3.673 1.00 98.69 115 VAL A CA 1
ATOM 840 C C . VAL A 1 115 ? 2.770 8.348 5.017 1.00 98.69 115 VAL A C 1
ATOM 842 O O . VAL A 1 115 ? 1.932 9.172 5.382 1.00 98.69 115 VAL A O 1
ATOM 845 N N . LYS A 1 116 ? 3.883 8.095 5.721 1.00 98.62 116 LYS A N 1
ATOM 846 C CA . LYS A 1 116 ? 4.209 8.754 6.998 1.00 98.62 116 LYS A CA 1
ATOM 847 C C . LYS A 1 116 ? 4.221 10.273 6.858 1.00 98.62 116 LYS A C 1
ATOM 849 O O . LYS A 1 116 ? 3.528 10.965 7.601 1.00 98.62 116 LYS A O 1
ATOM 854 N N . MET A 1 117 ? 4.935 10.800 5.860 1.00 97.88 117 MET A N 1
ATOM 855 C CA . MET A 1 117 ? 5.006 12.243 5.609 1.00 97.88 117 MET A CA 1
ATOM 856 C C . MET A 1 117 ? 3.635 12.846 5.284 1.00 97.88 117 MET A C 1
ATOM 858 O O . MET A 1 117 ? 3.290 13.914 5.791 1.00 97.88 117 MET A O 1
ATOM 862 N N . ARG A 1 118 ? 2.848 12.178 4.430 1.00 97.88 118 ARG A N 1
ATOM 863 C CA . ARG A 1 118 ? 1.533 12.676 4.003 1.00 97.88 118 ARG A CA 1
ATOM 864 C C . ARG A 1 118 ? 0.505 12.620 5.131 1.00 97.88 118 ARG A C 1
ATOM 866 O O . ARG A 1 118 ? -0.245 13.578 5.300 1.00 97.88 118 ARG A O 1
ATOM 873 N N . GLY A 1 119 ? 0.463 11.511 5.864 1.00 97.06 119 GLY A N 1
ATOM 874 C CA . GLY A 1 119 ? -0.506 11.246 6.926 1.00 97.06 119 GLY A CA 1
ATOM 875 C C . GLY A 1 119 ? -0.117 11.815 8.286 1.00 97.06 119 GLY A C 1
ATOM 876 O O . GLY A 1 119 ? -0.976 11.918 9.159 1.00 97.06 119 GLY A O 1
ATOM 877 N N . ARG A 1 120 ? 1.157 12.200 8.470 1.00 97.75 120 ARG A N 1
ATOM 878 C CA . ARG A 1 120 ? 1.741 12.576 9.769 1.00 97.75 120 ARG A CA 1
ATOM 879 C C . ARG A 1 120 ? 1.396 11.542 10.840 1.00 97.75 120 ARG A C 1
ATOM 881 O O . ARG A 1 120 ? 0.898 11.905 11.907 1.00 97.75 120 ARG A O 1
ATOM 888 N N . ALA A 1 121 ? 1.571 10.278 10.480 1.00 96.94 121 ALA A N 1
ATOM 889 C CA . ALA A 1 121 ? 1.192 9.120 11.269 1.00 96.94 121 ALA A CA 1
ATOM 890 C C . ALA A 1 121 ? 2.395 8.194 11.440 1.00 96.94 121 ALA A C 1
ATOM 892 O O . ALA A 1 121 ? 3.304 8.187 10.601 1.00 96.94 121 ALA A O 1
ATOM 893 N N . GLU A 1 122 ? 2.368 7.402 12.501 1.00 97.25 122 GLU A N 1
ATOM 894 C CA . GLU A 1 122 ? 3.389 6.413 12.831 1.00 97.25 122 GLU A CA 1
ATOM 895 C C . GLU A 1 122 ? 2.764 5.032 13.089 1.00 97.25 122 GLU A C 1
ATOM 897 O O . GLU A 1 122 ? 1.543 4.858 13.104 1.00 97.25 122 GLU A O 1
ATOM 902 N N . LYS A 1 123 ? 3.614 4.013 13.250 1.00 97.81 123 LYS A N 1
ATOM 903 C CA . LYS A 1 123 ? 3.189 2.695 13.740 1.00 97.81 123 LYS A CA 1
ATOM 904 C C . LYS A 1 123 ? 2.662 2.870 15.171 1.00 97.81 123 LYS A C 1
ATOM 906 O O . LYS A 1 123 ? 3.339 3.483 15.989 1.00 97.81 123 LYS A O 1
ATOM 911 N N . GLY A 1 124 ? 1.483 2.336 15.460 1.00 98.31 124 GLY A N 1
ATOM 912 C CA . GLY A 1 124 ? 0.752 2.519 16.713 1.00 98.31 124 GLY A CA 1
ATOM 913 C C . GLY A 1 124 ? -0.412 3.510 16.625 1.00 98.31 124 GLY A C 1
ATOM 914 O O . GLY A 1 124 ? -1.205 3.575 17.559 1.00 98.31 124 GLY A O 1
ATOM 915 N N . ASP A 1 125 ? -0.570 4.239 15.515 1.00 98.56 125 ASP A N 1
ATOM 916 C CA . ASP A 1 125 ? -1.653 5.225 15.357 1.00 98.56 125 ASP A CA 1
ATOM 917 C C . ASP A 1 125 ? -2.999 4.620 14.915 1.00 98.56 125 ASP A C 1
ATOM 919 O O . ASP A 1 125 ? -3.985 5.357 14.775 1.00 98.56 125 ASP A O 1
ATOM 923 N N . LYS A 1 126 ? -3.047 3.297 14.695 1.00 98.69 126 LYS A N 1
ATOM 924 C CA . LYS A 1 126 ? -4.168 2.549 14.107 1.00 98.69 126 LYS A CA 1
ATOM 925 C C . LYS A 1 126 ? -4.451 2.998 12.671 1.00 98.69 126 LYS A C 1
ATOM 927 O O . LYS A 1 126 ? -5.515 3.529 12.361 1.00 98.69 126 LYS A O 1
ATOM 932 N N . THR A 1 127 ? -3.468 2.816 11.796 1.00 98.75 127 THR A N 1
ATOM 933 C CA . THR A 1 127 ? -3.545 3.192 10.378 1.00 98.75 127 THR A CA 1
ATOM 934 C C . THR A 1 127 ? -2.941 2.117 9.481 1.00 98.75 127 THR A C 1
ATOM 936 O O . THR A 1 127 ? -2.387 1.120 9.941 1.00 98.75 127 THR A O 1
ATOM 939 N N . MET A 1 128 ? -2.918 2.373 8.172 1.00 98.69 128 MET A N 1
ATOM 940 C CA . MET A 1 128 ? -2.217 1.524 7.214 1.00 98.69 128 MET A CA 1
ATOM 941 C C . MET A 1 128 ? -0.735 1.268 7.538 1.00 98.69 128 MET A C 1
ATOM 943 O O . MET A 1 128 ? -0.184 0.256 7.107 1.00 98.69 128 MET A O 1
ATOM 947 N N . LEU A 1 129 ? -0.087 2.148 8.310 1.00 98.88 129 LEU A N 1
ATOM 948 C CA . LEU A 1 129 ? 1.303 1.979 8.737 1.00 98.88 129 LEU A CA 1
ATOM 949 C C . LEU A 1 129 ? 1.491 0.827 9.728 1.00 98.88 129 LEU A C 1
ATOM 951 O O . LEU A 1 129 ? 2.581 0.261 9.779 1.00 98.88 129 LEU A O 1
ATOM 955 N N . ASP A 1 130 ? 0.444 0.435 10.455 1.00 98.88 130 ASP A N 1
ATOM 956 C CA . ASP A 1 130 ? 0.488 -0.720 11.353 1.00 98.88 130 ASP A CA 1
ATOM 957 C C . ASP A 1 130 ? 0.603 -2.042 10.596 1.00 98.88 130 ASP A C 1
ATOM 959 O O . ASP A 1 130 ? 1.154 -2.993 11.134 1.00 98.88 130 ASP A O 1
ATOM 963 N N . ALA A 1 131 ? 0.171 -2.094 9.332 1.00 98.88 131 ALA A N 1
ATOM 964 C CA . ALA A 1 131 ? 0.448 -3.219 8.440 1.00 98.88 131 ALA A CA 1
ATOM 965 C C . ALA A 1 131 ? 1.775 -3.037 7.686 1.00 98.88 131 ALA A C 1
ATOM 967 O O . ALA A 1 131 ? 2.584 -3.959 7.604 1.00 98.88 131 ALA A O 1
ATOM 968 N N . LEU A 1 132 ? 2.016 -1.843 7.132 1.00 98.88 132 LEU A N 1
ATOM 969 C CA . LEU A 1 132 ? 3.138 -1.613 6.217 1.00 98.88 132 LEU A CA 1
ATOM 970 C C . LEU A 1 132 ? 4.505 -1.600 6.915 1.00 98.88 132 LEU A C 1
ATOM 972 O O . LEU A 1 132 ? 5.464 -2.140 6.367 1.00 98.88 132 LEU A O 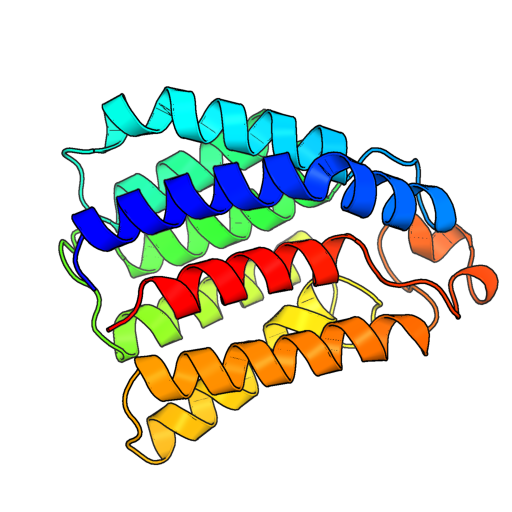1
ATOM 976 N N . CYS A 1 133 ? 4.619 -0.999 8.104 1.00 98.88 133 CYS A N 1
ATOM 977 C CA . CYS A 1 133 ? 5.901 -0.919 8.808 1.00 98.88 133 CYS A CA 1
ATOM 978 C C . CYS A 1 133 ? 6.405 -2.312 9.239 1.00 98.88 133 CYS A C 1
ATOM 980 O O . CYS A 1 133 ? 7.527 -2.647 8.860 1.00 98.88 133 CYS A O 1
ATOM 982 N N . PRO A 1 134 ? 5.608 -3.171 9.916 1.00 98.88 134 PRO A N 1
ATOM 983 C CA . PRO A 1 134 ? 6.024 -4.549 10.201 1.00 98.88 134 PRO A CA 1
ATOM 984 C C . PRO A 1 134 ? 6.338 -5.365 8.947 1.00 98.88 134 PRO A C 1
ATOM 986 O O . PRO A 1 134 ? 7.289 -6.143 8.944 1.00 98.88 134 PRO A O 1
ATOM 989 N N . ALA A 1 135 ? 5.572 -5.174 7.868 1.00 98.88 135 ALA A N 1
ATOM 990 C CA . ALA A 1 135 ? 5.834 -5.843 6.598 1.00 98.88 135 ALA A CA 1
ATOM 991 C C . ALA A 1 135 ? 7.223 -5.498 6.052 1.00 98.88 135 ALA A C 1
ATOM 993 O O . ALA A 1 135 ? 7.978 -6.385 5.657 1.00 98.88 135 ALA A O 1
ATOM 994 N N . TYR A 1 136 ? 7.578 -4.212 6.057 1.00 98.88 136 TYR A N 1
ATOM 995 C CA . TYR A 1 136 ? 8.895 -3.761 5.625 1.00 98.88 136 TYR A CA 1
ATOM 996 C C . TYR A 1 136 ? 10.015 -4.248 6.549 1.00 98.88 136 TYR A C 1
ATOM 998 O O . TYR A 1 136 ? 11.041 -4.698 6.051 1.00 98.88 136 TYR A O 1
ATOM 1006 N N . GLU A 1 137 ? 9.817 -4.203 7.870 1.00 98.81 137 GLU A N 1
ATOM 1007 C CA . GLU A 1 137 ? 10.776 -4.725 8.855 1.00 98.81 137 GLU A CA 1
ATOM 1008 C C . GLU A 1 137 ? 11.099 -6.207 8.577 1.00 98.81 137 GLU A C 1
ATOM 1010 O O . GLU A 1 137 ? 12.270 -6.579 8.476 1.00 98.81 137 GLU A O 1
ATOM 1015 N N . ALA A 1 138 ? 10.071 -7.040 8.372 1.00 98.88 138 ALA A N 1
ATOM 1016 C CA . ALA A 1 138 ? 10.233 -8.463 8.071 1.00 98.88 138 ALA A CA 1
ATOM 1017 C C . ALA A 1 138 ? 10.888 -8.716 6.703 1.00 98.88 138 ALA A C 1
ATOM 1019 O O . ALA A 1 138 ? 11.762 -9.577 6.588 1.00 98.88 138 ALA A O 1
ATOM 1020 N N . LEU A 1 139 ? 10.499 -7.951 5.678 1.00 98.75 139 LEU A N 1
ATOM 1021 C CA . LEU A 1 139 ? 11.105 -8.020 4.348 1.00 98.75 139 LEU A CA 1
ATOM 1022 C C . LEU A 1 139 ? 12.593 -7.664 4.393 1.00 98.75 139 LEU A C 1
ATOM 1024 O O . LEU A 1 139 ? 13.417 -8.372 3.821 1.00 98.75 139 LEU A O 1
ATOM 1028 N N . ALA A 1 140 ? 12.938 -6.568 5.068 1.00 98.69 140 ALA A N 1
ATOM 1029 C CA . ALA A 1 140 ? 14.305 -6.078 5.139 1.00 98.69 140 ALA A CA 1
ATOM 1030 C C . ALA A 1 140 ? 15.222 -7.052 5.885 1.00 98.69 140 ALA A C 1
ATOM 1032 O O . ALA A 1 140 ? 16.342 -7.279 5.434 1.00 98.69 140 ALA A O 1
ATOM 1033 N N . LEU A 1 141 ? 14.739 -7.650 6.979 1.00 98.69 141 LEU A N 1
ATOM 1034 C CA . LEU A 1 141 ? 15.477 -8.674 7.715 1.00 98.69 141 LEU A CA 1
ATOM 1035 C C . LEU A 1 141 ? 15.716 -9.921 6.851 1.00 98.69 141 LEU A C 1
ATOM 1037 O O . LEU A 1 141 ? 16.847 -10.366 6.717 1.00 98.69 141 LEU A O 1
ATOM 1041 N N . SER A 1 142 ? 14.666 -10.423 6.199 1.00 98.44 142 SER A N 1
ATOM 1042 C CA . SER A 1 142 ? 14.739 -11.586 5.309 1.00 98.44 142 SER A CA 1
ATOM 1043 C C . SER A 1 142 ? 15.756 -11.400 4.175 1.00 98.44 142 SER A C 1
ATOM 1045 O O . SER A 1 142 ? 16.603 -12.262 3.946 1.00 98.44 142 SER A O 1
ATOM 1047 N N . LEU A 1 143 ? 15.741 -10.239 3.511 1.00 98.12 143 LEU A N 1
ATOM 1048 C CA . LEU A 1 143 ? 16.716 -9.927 2.462 1.00 98.12 143 LEU A CA 1
ATOM 1049 C C . LEU A 1 143 ? 18.143 -9.764 3.011 1.00 98.12 143 LEU A C 1
ATOM 1051 O O . LEU A 1 143 ? 19.098 -10.145 2.336 1.00 98.12 143 LEU A O 1
ATOM 1055 N N . ALA A 1 144 ? 18.304 -9.215 4.220 1.00 98.06 144 ALA A N 1
ATOM 1056 C CA . ALA A 1 144 ? 19.610 -9.107 4.872 1.00 98.06 144 ALA A CA 1
ATOM 1057 C C . ALA A 1 144 ? 20.201 -10.484 5.228 1.00 98.06 144 ALA A C 1
ATOM 1059 O O . ALA A 1 144 ? 21.416 -10.659 5.150 1.00 98.06 144 ALA A O 1
ATOM 1060 N N . ASP A 1 145 ? 19.345 -11.463 5.528 1.00 97.88 145 ASP A N 1
ATOM 1061 C CA . ASP A 1 145 ? 19.718 -12.863 5.762 1.00 97.88 145 ASP A CA 1
ATOM 1062 C C . ASP A 1 145 ? 20.009 -13.637 4.456 1.00 97.88 145 ASP A C 1
ATOM 1064 O O . ASP A 1 145 ? 20.344 -14.822 4.487 1.00 97.88 145 ASP A O 1
ATOM 1068 N N . GLY A 1 146 ? 19.914 -12.974 3.297 1.00 97.38 146 GLY A N 1
ATOM 1069 C CA . GLY A 1 146 ? 20.203 -13.555 1.985 1.00 97.38 146 GLY A CA 1
ATOM 1070 C C . GLY A 1 146 ? 19.067 -14.401 1.407 1.00 97.38 146 GLY A C 1
ATOM 1071 O O . GLY A 1 146 ? 19.292 -15.146 0.453 1.00 97.38 146 GLY A O 1
ATOM 1072 N N . GLU A 1 147 ? 17.858 -14.309 1.964 1.00 97.69 147 GLU A N 1
ATOM 1073 C CA . GLU A 1 147 ? 16.692 -15.008 1.429 1.00 97.69 147 GLU A CA 1
ATOM 1074 C C . GLU A 1 147 ? 16.180 -14.355 0.135 1.00 97.69 147 GLU A C 1
ATOM 1076 O O . GLU A 1 147 ? 16.338 -13.157 -0.111 1.00 97.69 147 GLU A O 1
ATOM 1081 N N . GLU A 1 148 ? 15.529 -15.157 -0.707 1.00 97.00 148 GLU A N 1
ATOM 1082 C CA . GLU A 1 148 ? 14.962 -14.685 -1.968 1.00 97.00 148 GLU A CA 1
ATOM 1083 C C . GLU A 1 148 ? 13.757 -13.758 -1.752 1.00 97.00 148 GLU A C 1
ATOM 1085 O O . GLU A 1 148 ? 12.994 -13.890 -0.789 1.00 97.00 148 GLU A O 1
ATOM 1090 N N . LEU A 1 149 ? 13.530 -12.854 -2.712 1.00 96.75 149 LEU A N 1
ATOM 1091 C CA . LEU A 1 149 ? 12.454 -11.861 -2.651 1.00 96.75 149 LEU A CA 1
ATOM 1092 C C . LEU A 1 149 ? 11.072 -12.494 -2.424 1.00 96.75 149 LEU A C 1
ATOM 1094 O O . LEU A 1 149 ? 10.273 -11.949 -1.664 1.00 96.75 149 LEU A O 1
ATOM 1098 N N . ALA A 1 150 ? 10.793 -13.646 -3.039 1.00 97.06 150 ALA A N 1
ATOM 1099 C CA . ALA A 1 150 ? 9.529 -14.358 -2.864 1.00 97.06 150 ALA A CA 1
ATOM 1100 C C . ALA A 1 150 ? 9.284 -14.758 -1.401 1.00 97.06 150 ALA A C 1
ATOM 1102 O O . ALA A 1 150 ? 8.180 -14.585 -0.875 1.00 97.06 150 ALA A O 1
ATOM 1103 N N . LEU A 1 151 ? 10.315 -15.265 -0.717 1.00 97.75 151 LEU A N 1
ATOM 1104 C CA . LEU A 1 151 ? 10.228 -15.622 0.698 1.00 97.75 151 LEU A CA 1
ATOM 1105 C C . LEU A 1 151 ? 10.131 -14.369 1.577 1.00 97.75 151 LEU A C 1
ATOM 1107 O O . LEU A 1 151 ? 9.288 -14.325 2.477 1.00 97.75 151 LEU A O 1
ATOM 1111 N N . ALA A 1 152 ? 10.913 -13.333 1.270 1.00 98.38 152 ALA A N 1
ATOM 1112 C CA . ALA A 1 152 ? 10.879 -12.064 1.991 1.00 98.38 152 ALA A CA 1
ATOM 1113 C C . ALA A 1 152 ? 9.496 -11.405 1.950 1.00 98.38 152 ALA A C 1
ATOM 1115 O O . ALA A 1 152 ? 8.988 -10.950 2.974 1.00 98.38 152 ALA A O 1
ATOM 1116 N N . VAL A 1 153 ? 8.837 -11.416 0.790 1.00 98.44 153 VAL A N 1
ATOM 1117 C CA . VAL A 1 153 ? 7.483 -10.870 0.637 1.00 98.44 153 VAL A CA 1
ATOM 1118 C C . VAL A 1 153 ? 6.438 -11.738 1.343 1.00 98.44 153 VAL A C 1
ATOM 1120 O O . VAL A 1 153 ? 5.532 -11.192 1.969 1.00 98.44 153 VAL A O 1
ATOM 1123 N N . LYS A 1 154 ? 6.572 -13.071 1.349 1.00 98.44 154 LYS A N 1
ATOM 1124 C CA . LYS A 1 154 ? 5.693 -13.943 2.158 1.00 98.44 154 LYS A CA 1
ATOM 1125 C C . LYS A 1 154 ? 5.809 -13.640 3.655 1.00 98.44 154 LYS A C 1
ATOM 1127 O O . LYS A 1 154 ? 4.791 -13.541 4.339 1.00 98.44 154 LYS A O 1
ATOM 1132 N N . LYS A 1 155 ? 7.028 -13.434 4.165 1.00 98.75 155 LYS A N 1
ATOM 1133 C CA . LYS A 1 155 ? 7.253 -13.002 5.556 1.00 98.75 155 LYS A CA 1
ATOM 1134 C C . LYS A 1 155 ? 6.682 -11.605 5.818 1.00 98.75 155 LYS A C 1
ATOM 1136 O O . LYS A 1 155 ? 6.080 -11.383 6.867 1.00 98.75 155 LYS A O 1
ATOM 1141 N N . ALA A 1 156 ? 6.800 -10.693 4.853 1.00 98.81 156 ALA A N 1
ATOM 1142 C CA . ALA A 1 156 ? 6.192 -9.367 4.916 1.00 98.81 156 ALA A CA 1
ATOM 1143 C C . ALA A 1 156 ? 4.661 -9.433 5.036 1.00 98.81 156 ALA A C 1
ATOM 1145 O O . ALA A 1 156 ? 4.082 -8.710 5.844 1.00 98.81 156 ALA A O 1
ATOM 1146 N N . VAL A 1 157 ? 4.008 -10.324 4.280 1.00 98.88 157 VAL A N 1
ATOM 1147 C CA . VAL A 1 157 ? 2.560 -10.570 4.379 1.00 98.88 157 VAL A CA 1
ATOM 1148 C C . VAL A 1 157 ? 2.186 -11.058 5.775 1.00 98.88 157 VAL A C 1
ATOM 1150 O O . VAL A 1 157 ? 1.310 -10.464 6.394 1.00 98.88 157 VAL A O 1
ATOM 1153 N N . ALA A 1 158 ? 2.880 -12.064 6.314 1.00 98.88 158 ALA A N 1
ATOM 1154 C CA . ALA A 1 158 ? 2.598 -12.564 7.663 1.00 98.88 158 ALA A CA 1
ATOM 1155 C C . ALA A 1 158 ? 2.754 -11.467 8.740 1.00 98.88 158 ALA A C 1
ATOM 1157 O O . ALA A 1 158 ? 1.944 -11.363 9.663 1.00 98.88 158 ALA A O 1
ATOM 1158 N N . ALA A 1 159 ? 3.760 -10.599 8.603 1.00 98.88 159 ALA A N 1
ATOM 1159 C CA . ALA A 1 159 ? 3.941 -9.457 9.496 1.00 98.88 159 ALA A CA 1
ATOM 1160 C C . ALA A 1 159 ? 2.844 -8.389 9.323 1.00 98.88 159 ALA A C 1
ATOM 1162 O O . ALA A 1 159 ? 2.377 -7.827 10.315 1.00 98.88 159 ALA A O 1
ATOM 1163 N N . ALA A 1 160 ? 2.384 -8.138 8.092 1.00 98.94 160 ALA A N 1
ATOM 1164 C CA . ALA A 1 160 ? 1.241 -7.267 7.826 1.00 98.94 160 ALA A CA 1
ATOM 1165 C C . ALA A 1 160 ? -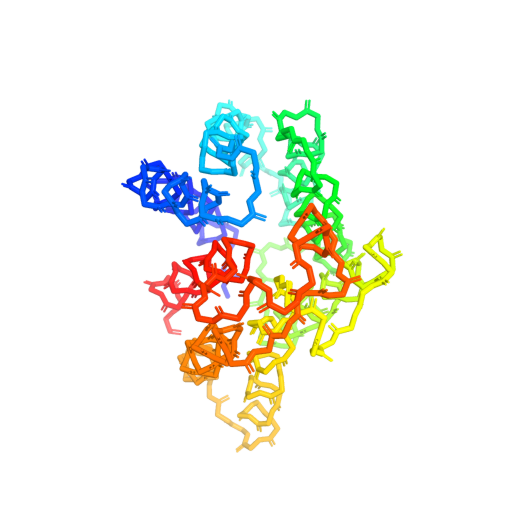0.052 -7.818 8.443 1.00 98.94 160 ALA A C 1
ATOM 1167 O O . ALA A 1 160 ? -0.821 -7.047 9.008 1.00 98.94 160 ALA A O 1
ATOM 1168 N N . GLU A 1 161 ? -0.289 -9.133 8.380 1.00 98.88 161 GLU A N 1
ATOM 1169 C CA . GLU A 1 161 ? -1.444 -9.796 9.005 1.00 98.88 161 GLU A CA 1
ATOM 1170 C C . GLU A 1 161 ? -1.446 -9.598 10.521 1.00 98.88 161 GLU A C 1
ATOM 1172 O O . GLU A 1 161 ? -2.463 -9.199 11.097 1.00 98.88 161 GLU A O 1
ATOM 1177 N N . ALA A 1 162 ? -0.289 -9.788 11.162 1.00 98.88 162 ALA A N 1
ATOM 1178 C CA . ALA A 1 162 ? -0.115 -9.490 12.580 1.00 98.88 162 ALA A CA 1
ATOM 1179 C C . ALA A 1 162 ? -0.347 -7.999 12.886 1.00 98.88 162 ALA A C 1
ATOM 1181 O O . ALA A 1 162 ? -1.000 -7.666 13.874 1.00 98.88 162 ALA A O 1
ATOM 1182 N N . GLY A 1 163 ? 0.122 -7.103 12.015 1.00 98.88 163 GLY A N 1
ATOM 1183 C CA . GLY A 1 163 ? -0.119 -5.663 12.097 1.00 98.88 163 GLY A CA 1
ATOM 1184 C C . GLY A 1 163 ? -1.600 -5.285 12.013 1.00 98.88 163 GLY A C 1
ATOM 1185 O O . GLY A 1 163 ? -2.108 -4.532 12.842 1.00 98.88 163 GLY A O 1
ATOM 1186 N N . VAL A 1 164 ? -2.337 -5.874 11.068 1.00 98.88 164 VAL A N 1
ATOM 1187 C CA . VAL A 1 164 ? -3.794 -5.717 10.947 1.00 98.88 164 VAL A CA 1
ATOM 1188 C C . VAL A 1 164 ? -4.498 -6.216 12.208 1.00 98.88 164 VAL A C 1
ATOM 1190 O O . VAL A 1 164 ? -5.374 -5.524 12.729 1.00 98.88 164 VAL A O 1
ATOM 1193 N N . ALA A 1 165 ? -4.105 -7.376 12.741 1.00 98.81 165 ALA A N 1
ATOM 1194 C CA . ALA A 1 165 ? -4.657 -7.892 13.991 1.00 98.81 165 ALA A CA 1
ATOM 1195 C C . ALA A 1 165 ? -4.380 -6.948 15.174 1.00 98.81 165 ALA A C 1
ATOM 1197 O O . ALA A 1 165 ? -5.291 -6.672 15.956 1.00 98.81 165 ALA A O 1
ATOM 1198 N N . TYR A 1 166 ? -3.168 -6.394 15.257 1.00 98.81 166 TYR A N 1
ATOM 1199 C CA . TYR A 1 166 ? -2.773 -5.419 16.275 1.00 98.81 166 TYR A CA 1
ATOM 1200 C C . TYR A 1 166 ? -3.630 -4.150 16.244 1.00 98.81 166 TYR A C 1
ATOM 1202 O O . TYR A 1 166 ? -3.964 -3.618 17.300 1.00 98.81 166 TYR A O 1
ATOM 1210 N N . THR A 1 167 ? -4.101 -3.702 15.073 1.00 98.81 167 THR A N 1
ATOM 1211 C CA . THR A 1 167 ? -4.985 -2.522 15.017 1.00 98.81 167 THR A CA 1
ATOM 1212 C C . THR A 1 167 ? -6.238 -2.676 15.880 1.00 98.81 167 THR A C 1
ATOM 1214 O O . THR A 1 167 ? -6.719 -1.687 16.423 1.00 98.81 167 THR A O 1
ATOM 1217 N N . LYS A 1 168 ? -6.741 -3.900 16.101 1.00 98.75 168 LYS A N 1
ATOM 1218 C CA . LYS A 1 168 ? -7.898 -4.152 16.979 1.00 98.75 168 LYS A CA 1
ATOM 1219 C C . LYS A 1 168 ? -7.610 -3.848 18.447 1.00 98.75 168 LYS A C 1
ATOM 1221 O O . LYS A 1 168 ? -8.547 -3.590 19.193 1.00 98.75 168 LYS A O 1
ATOM 1226 N N . THR A 1 169 ? -6.354 -3.881 18.883 1.00 98.62 169 THR A N 1
ATOM 1227 C CA . THR A 1 169 ? -5.991 -3.773 20.304 1.00 98.62 169 THR A CA 1
ATOM 1228 C C . THR A 1 169 ? -5.661 -2.350 20.743 1.00 98.62 169 THR A C 1
ATOM 1230 O O . THR A 1 169 ? -5.380 -2.134 21.917 1.00 98.62 169 THR A O 1
ATOM 1233 N N . ILE A 1 170 ? -5.670 -1.386 19.821 1.00 98.62 170 ILE A N 1
ATOM 1234 C CA . ILE A 1 170 ? -5.266 -0.000 20.072 1.00 98.62 170 ILE A CA 1
ATOM 1235 C C . ILE A 1 170 ? -6.372 0.992 19.709 1.00 98.62 170 ILE A C 1
ATOM 1237 O O . ILE A 1 170 ? -7.194 0.745 18.818 1.00 98.62 170 ILE A O 1
ATOM 1241 N N . ALA A 1 171 ? -6.379 2.122 20.416 1.00 98.50 171 ALA A N 1
ATOM 1242 C CA . ALA A 1 171 ? -7.216 3.263 20.077 1.00 98.50 171 ALA A CA 1
ATOM 1243 C C . ALA A 1 171 ? -6.605 4.032 18.899 1.00 98.50 171 ALA A C 1
ATOM 1245 O O . ALA A 1 171 ? -5.388 4.178 18.805 1.00 98.50 171 ALA A O 1
ATOM 1246 N N . ALA A 1 172 ? -7.451 4.541 18.010 1.00 98.38 172 ALA A N 1
ATOM 1247 C CA . ALA A 1 172 ? -7.013 5.347 16.884 1.00 98.38 172 ALA A CA 1
ATOM 1248 C C . ALA A 1 172 ? -6.505 6.722 17.324 1.00 98.38 172 ALA A C 1
ATOM 1250 O O . ALA A 1 172 ? -7.196 7.448 18.039 1.00 98.38 172 ALA A O 1
ATOM 1251 N N . ALA A 1 173 ? -5.341 7.116 16.810 1.00 97.81 173 ALA A N 1
ATOM 1252 C CA . ALA A 1 173 ? -4.780 8.456 16.995 1.00 97.81 173 ALA A CA 1
ATOM 1253 C C . ALA A 1 173 ? -4.873 9.319 15.724 1.00 97.81 173 ALA A C 1
ATOM 1255 O O . ALA A 1 173 ? -4.648 10.532 15.767 1.00 97.81 173 ALA A O 1
ATOM 1256 N N . LYS A 1 174 ? -5.206 8.710 14.577 1.00 97.50 174 LYS A N 1
ATOM 1257 C CA . LYS A 1 174 ? -5.302 9.373 13.269 1.00 97.50 174 LYS A CA 1
ATOM 1258 C C . LYS A 1 174 ? -6.586 9.002 12.536 1.00 97.50 174 LYS A C 1
ATOM 1260 O O . LYS A 1 174 ? -7.298 8.069 12.898 1.00 97.50 174 LYS A O 1
ATOM 1265 N N . GLY A 1 175 ? -6.877 9.764 11.482 1.00 95.56 175 GLY A N 1
ATOM 1266 C CA . GLY A 1 175 ? -8.063 9.566 10.652 1.00 95.56 175 GLY A CA 1
ATOM 1267 C C . GLY A 1 175 ? -9.376 9.805 11.399 1.00 95.56 175 GLY A C 1
ATOM 1268 O O . GLY A 1 175 ? -9.398 10.277 12.537 1.00 95.56 175 GLY A O 1
ATOM 1269 N N . ARG A 1 176 ? -10.491 9.465 10.748 1.00 96.44 176 ARG A N 1
ATOM 1270 C CA . ARG A 1 176 ? -11.833 9.600 11.336 1.00 96.44 176 ARG A CA 1
ATOM 1271 C C . ARG A 1 176 ? -12.023 8.718 12.570 1.00 96.44 176 ARG A C 1
ATOM 1273 O O . ARG A 1 176 ? -12.688 9.143 13.508 1.00 96.44 176 ARG A O 1
ATOM 1280 N N . ALA A 1 177 ? -11.369 7.556 12.608 1.00 96.94 177 ALA A N 1
ATOM 1281 C CA . ALA A 1 177 ? -11.422 6.642 13.745 1.00 96.94 177 ALA A CA 1
ATOM 1282 C C . ALA A 1 177 ? -10.951 7.275 15.056 1.00 96.94 177 ALA A C 1
ATOM 1284 O O . ALA A 1 177 ? -11.466 6.926 16.118 1.00 96.94 177 ALA A O 1
ATOM 1285 N N . SER A 1 178 ? -10.042 8.255 15.002 1.00 97.31 178 SER A N 1
ATOM 1286 C CA . SER A 1 178 ? -9.585 8.962 16.205 1.00 97.31 178 SER A CA 1
ATOM 1287 C C . SER A 1 178 ? -10.693 9.735 16.927 1.00 97.31 178 SER A C 1
ATOM 1289 O O . SER A 1 178 ? -10.615 9.928 18.138 1.00 97.31 178 SER A O 1
ATOM 1291 N N . TYR A 1 179 ? -11.778 10.102 16.234 1.00 97.12 179 TYR A N 1
ATOM 1292 C CA . TYR A 1 179 ? -12.925 10.791 16.839 1.00 97.12 179 TYR A CA 1
ATOM 1293 C C . TYR A 1 179 ? -13.702 9.908 17.823 1.00 97.12 179 TYR A C 1
ATOM 1295 O O . TYR A 1 179 ? -14.453 10.418 18.652 1.00 97.12 179 TYR A O 1
ATOM 1303 N N . LEU A 1 180 ? -13.520 8.588 17.745 1.00 96.25 180 LEU A N 1
ATOM 1304 C CA . LEU A 1 180 ? -14.151 7.618 18.635 1.00 96.25 180 LEU A CA 1
ATOM 1305 C C . LEU A 1 180 ? -13.318 7.328 19.893 1.00 96.25 180 LEU A C 1
ATOM 1307 O O . LEU A 1 180 ? -13.844 6.728 20.832 1.00 96.25 180 LEU A O 1
ATOM 1311 N N . GLY A 1 181 ? -12.045 7.739 19.934 1.00 95.00 181 GLY A N 1
ATOM 1312 C CA . GLY A 1 181 ? -11.138 7.448 21.046 1.00 95.00 181 GLY A CA 1
ATOM 1313 C C . GLY A 1 181 ? -11.093 5.951 21.368 1.00 95.00 181 GLY A C 1
ATOM 1314 O O . GLY A 1 181 ? -10.969 5.115 20.470 1.00 95.00 181 GLY A O 1
ATOM 1315 N N . GLU A 1 182 ? -11.257 5.593 22.643 1.00 97.06 182 GLU A N 1
ATOM 1316 C CA . GLU A 1 182 ? -11.257 4.196 23.110 1.00 97.06 182 GLU A CA 1
ATOM 1317 C C . GLU A 1 182 ? -12.339 3.323 22.461 1.00 97.06 182 GLU A C 1
ATOM 1319 O O . GLU A 1 182 ? -12.151 2.116 22.337 1.00 97.06 182 GLU A O 1
ATOM 1324 N N . ARG A 1 183 ? -13.438 3.906 21.961 1.00 97.81 183 ARG A N 1
ATOM 1325 C CA . ARG A 1 183 ? -14.489 3.142 21.262 1.00 97.81 183 ARG A CA 1
ATOM 1326 C C . ARG A 1 183 ? -14.020 2.556 19.928 1.00 97.81 183 ARG A C 1
ATOM 1328 O O . ARG A 1 183 ? -14.714 1.722 19.367 1.00 97.81 183 ARG A O 1
ATOM 1335 N N . SER A 1 184 ? -12.870 2.989 19.410 1.00 98.19 184 SER A N 1
ATOM 1336 C CA . SER A 1 184 ? -12.248 2.369 18.235 1.00 98.19 184 SER A CA 1
ATOM 1337 C C . SER A 1 184 ? -11.513 1.056 18.558 1.00 98.19 184 SER A C 1
ATOM 1339 O O . SER A 1 184 ? -11.160 0.316 17.636 1.00 98.19 184 SER A O 1
ATOM 1341 N N . ILE A 1 185 ? -11.271 0.743 19.838 1.00 98.62 185 ILE A N 1
ATOM 1342 C CA . ILE A 1 185 ? -10.687 -0.535 20.273 1.00 98.62 185 ILE A CA 1
ATOM 1343 C C . ILE A 1 185 ? -11.681 -1.669 19.981 1.00 98.62 185 ILE A C 1
ATOM 1345 O O . ILE A 1 185 ? -12.890 -1.509 20.106 1.00 98.62 185 ILE A O 1
ATOM 1349 N N . GLY A 1 186 ? -11.166 -2.824 19.566 1.00 98.38 186 GLY A N 1
ATOM 1350 C CA . GLY A 1 186 ? -11.939 -3.993 19.137 1.00 98.38 186 GLY A CA 1
ATOM 1351 C C . GLY A 1 186 ? -12.213 -4.036 17.632 1.00 98.38 186 GLY A C 1
ATO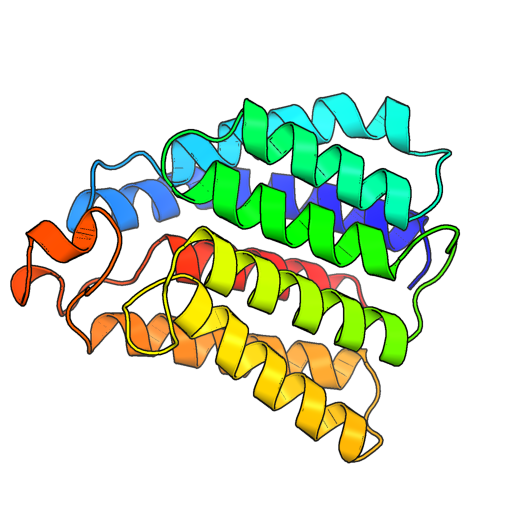M 1352 O O . GLY A 1 186 ? -12.519 -5.100 17.095 1.00 98.38 186 GLY A O 1
ATOM 1353 N N . HIS A 1 187 ? -12.033 -2.918 16.927 1.00 98.62 187 HIS A N 1
ATOM 1354 C CA . HIS A 1 187 ? -12.311 -2.804 15.496 1.00 98.62 187 HIS A CA 1
ATOM 1355 C C . HIS A 1 187 ? -11.027 -2.797 14.660 1.00 98.62 187 HIS A C 1
ATOM 1357 O O . HIS A 1 187 ? -10.029 -2.191 15.044 1.00 98.62 187 HIS A O 1
ATOM 1363 N N . GLN A 1 188 ? -11.040 -3.483 13.520 1.00 98.69 188 GLN A N 1
ATOM 1364 C CA . GLN A 1 188 ? -9.898 -3.564 12.602 1.00 98.69 188 GLN A CA 1
ATOM 1365 C C . GLN A 1 188 ? -9.809 -2.301 11.742 1.00 98.69 188 GLN A C 1
ATOM 1367 O O . GLN A 1 188 ? -10.838 -1.820 11.278 1.00 98.69 188 GLN A O 1
ATOM 1372 N N . ASP A 1 189 ? -8.602 -1.787 11.492 1.00 98.81 189 ASP A N 1
ATOM 1373 C CA . ASP A 1 189 ? -8.428 -0.631 10.605 1.00 98.81 189 ASP A CA 1
ATOM 1374 C C . ASP A 1 189 ? -8.639 -1.011 9.121 1.00 98.81 189 ASP A C 1
ATOM 1376 O O . ASP A 1 189 ? -7.965 -1.922 8.612 1.00 98.81 189 ASP A O 1
ATOM 1380 N N . PRO A 1 190 ? -9.532 -0.323 8.385 1.00 98.69 190 PRO A N 1
ATOM 1381 C CA . PRO A 1 190 ? -9.755 -0.588 6.963 1.00 98.69 190 PRO A CA 1
ATOM 1382 C C . PRO A 1 190 ? -8.529 -0.237 6.098 1.00 98.69 190 PRO A C 1
ATOM 1384 O O . PRO A 1 190 ? -8.235 -0.934 5.120 1.00 98.69 190 PRO A O 1
ATOM 1387 N N . GLY A 1 191 ? -7.751 0.784 6.480 1.00 98.62 191 GLY A N 1
ATOM 1388 C CA . GLY A 1 191 ? -6.510 1.170 5.804 1.00 98.62 191 GLY A CA 1
ATOM 1389 C C . GLY A 1 191 ? -5.458 0.061 5.848 1.00 98.62 191 GLY A C 1
ATOM 1390 O O . GLY A 1 191 ? -4.993 -0.389 4.799 1.00 98.62 191 GLY A O 1
ATOM 1391 N N . ALA A 1 192 ? -5.146 -0.442 7.041 1.00 98.88 192 ALA A N 1
ATOM 1392 C CA . ALA A 1 192 ? -4.246 -1.570 7.277 1.00 98.88 192 ALA A CA 1
ATOM 1393 C C . ALA A 1 192 ? -4.692 -2.824 6.521 1.00 98.88 192 ALA A C 1
ATOM 1395 O O . ALA A 1 192 ? -3.874 -3.484 5.882 1.00 98.88 192 ALA A O 1
ATOM 1396 N N . THR A 1 193 ? -5.995 -3.108 6.526 1.00 98.94 193 THR A N 1
ATOM 1397 C CA . THR A 1 193 ? -6.567 -4.266 5.825 1.00 98.94 193 THR A CA 1
ATOM 1398 C C . THR A 1 193 ? -6.376 -4.163 4.311 1.00 98.94 193 THR A C 1
ATOM 1400 O O . THR A 1 193 ? -5.912 -5.106 3.674 1.00 98.94 193 THR A O 1
ATOM 1403 N N . SER A 1 194 ? -6.664 -2.999 3.720 1.00 98.88 194 SER A N 1
ATOM 1404 C CA . SER A 1 194 ? -6.434 -2.788 2.285 1.00 98.88 194 SER A CA 1
ATOM 1405 C C . SER A 1 194 ? -4.948 -2.869 1.896 1.00 98.88 194 SER A C 1
ATOM 1407 O O . SER A 1 194 ? -4.633 -3.428 0.847 1.00 98.88 194 SER A O 1
ATOM 1409 N N . SER A 1 195 ? -4.030 -2.415 2.759 1.00 98.88 195 SER A N 1
ATOM 1410 C CA . SER A 1 195 ? -2.582 -2.569 2.549 1.00 98.88 195 SER A CA 1
ATOM 1411 C C . SER A 1 195 ? -2.153 -4.033 2.566 1.00 98.88 195 SER A C 1
ATOM 1413 O O . SER A 1 195 ? -1.371 -4.459 1.717 1.00 98.88 195 SER A O 1
ATOM 1415 N N . LEU A 1 196 ? -2.685 -4.816 3.508 1.00 98.94 196 LEU A N 1
ATOM 1416 C CA . LEU A 1 196 ? -2.454 -6.255 3.568 1.00 98.94 196 LEU A CA 1
ATOM 1417 C C . LEU A 1 196 ? -2.914 -6.945 2.277 1.00 98.94 196 LEU A C 1
ATOM 1419 O O . LEU A 1 196 ? -2.164 -7.737 1.714 1.00 98.94 196 LEU A O 1
ATOM 1423 N N . PHE A 1 197 ? -4.102 -6.614 1.765 1.00 98.88 197 PHE A N 1
ATOM 1424 C CA . PHE A 1 197 ? -4.590 -7.185 0.507 1.00 98.88 197 PHE A CA 1
ATOM 1425 C C . PHE A 1 197 ? -3.662 -6.892 -0.673 1.00 98.88 197 PHE A C 1
ATOM 1427 O O . PHE A 1 197 ? -3.403 -7.784 -1.479 1.00 98.88 197 PHE A O 1
ATOM 1434 N N . MET A 1 198 ? -3.109 -5.679 -0.757 1.00 98.69 198 MET A N 1
ATOM 1435 C CA . MET A 1 198 ? -2.117 -5.347 -1.783 1.00 98.69 198 MET A CA 1
ATOM 1436 C C . MET A 1 198 ? -0.845 -6.193 -1.644 1.00 98.69 198 MET A C 1
ATOM 1438 O O . MET A 1 198 ? -0.344 -6.703 -2.644 1.00 98.69 198 MET A O 1
ATOM 1442 N N . LEU A 1 199 ? -0.341 -6.392 -0.422 1.00 98.75 199 LEU A N 1
ATOM 1443 C CA . LEU A 1 199 ? 0.835 -7.234 -0.170 1.00 98.75 199 LEU A CA 1
ATOM 1444 C C . LEU A 1 199 ? 0.581 -8.709 -0.504 1.00 98.75 199 LEU A C 1
ATOM 1446 O O . LEU A 1 199 ? 1.439 -9.348 -1.108 1.00 98.75 199 LEU A O 1
ATOM 1450 N N . GLN A 1 200 ? -0.600 -9.239 -0.173 1.00 98.75 200 GLN A N 1
ATOM 1451 C CA . GLN A 1 200 ? -1.006 -10.600 -0.539 1.00 98.75 200 GLN A CA 1
ATOM 1452 C C . GLN A 1 200 ? -1.051 -10.784 -2.061 1.00 98.75 200 GLN A C 1
ATOM 1454 O O . GLN A 1 200 ? -0.571 -11.795 -2.573 1.00 98.75 200 GLN A O 1
ATOM 1459 N N . VAL A 1 201 ? -1.566 -9.791 -2.796 1.00 98.69 201 VAL A N 1
ATOM 1460 C CA . VAL A 1 201 ? -1.541 -9.803 -4.264 1.00 98.69 201 VAL A CA 1
ATOM 1461 C C . VAL A 1 201 ? -0.107 -9.815 -4.783 1.00 98.69 201 VAL A C 1
ATOM 1463 O O . VAL A 1 201 ? 0.213 -10.652 -5.624 1.00 98.69 201 VAL A O 1
ATOM 1466 N N . ILE A 1 202 ? 0.767 -8.942 -4.272 1.00 98.19 202 ILE A N 1
ATOM 1467 C CA . ILE A 1 202 ? 2.182 -8.912 -4.672 1.00 98.19 202 ILE A CA 1
ATOM 1468 C C . ILE A 1 202 ? 2.838 -10.278 -4.430 1.00 98.19 202 ILE A C 1
ATOM 1470 O O . ILE A 1 202 ? 3.488 -10.809 -5.326 1.00 98.19 202 ILE A O 1
ATOM 1474 N N . ALA A 1 203 ? 2.627 -10.879 -3.256 1.00 97.44 203 ALA A N 1
ATOM 1475 C CA . ALA A 1 203 ? 3.187 -12.184 -2.906 1.00 97.44 203 ALA A CA 1
ATOM 1476 C C . ALA A 1 203 ? 2.763 -13.303 -3.872 1.00 97.44 203 ALA A C 1
ATOM 1478 O O . ALA A 1 203 ? 3.549 -14.207 -4.136 1.00 97.44 203 ALA A O 1
ATOM 1479 N N . GLY A 1 204 ? 1.540 -13.238 -4.410 1.00 96.06 204 GLY A N 1
ATOM 1480 C CA . GLY A 1 204 ? 1.032 -14.198 -5.396 1.00 96.06 204 GLY A CA 1
ATOM 1481 C C . GLY A 1 204 ? 1.608 -14.042 -6.809 1.00 96.06 204 GLY A C 1
ATOM 1482 O O . GLY A 1 204 ? 1.368 -14.906 -7.646 1.00 96.06 204 GLY A O 1
ATOM 1483 N N . HIS A 1 205 ? 2.347 -12.962 -7.080 1.00 94.19 205 HIS A N 1
ATOM 1484 C CA . HIS A 1 205 ? 2.887 -12.629 -8.407 1.00 94.19 205 HIS A CA 1
ATOM 1485 C C . HIS A 1 205 ? 4.419 -12.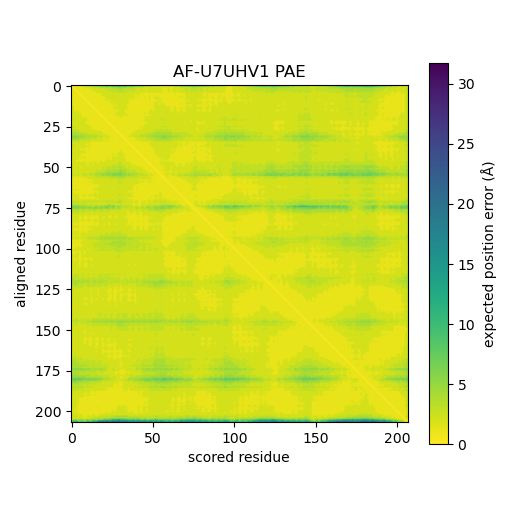529 -8.437 1.00 94.19 205 HIS A C 1
ATOM 1487 O O . HIS A 1 205 ? 4.998 -12.254 -9.488 1.00 94.19 205 HIS A O 1
ATOM 1493 N N . ILE A 1 206 ? 5.083 -12.741 -7.300 1.00 88.75 206 ILE A N 1
ATOM 1494 C CA . ILE A 1 206 ? 6.537 -12.869 -7.234 1.00 88.75 206 ILE A CA 1
ATOM 1495 C C . ILE A 1 206 ? 6.872 -14.360 -7.279 1.00 88.75 206 ILE A C 1
ATOM 1497 O O . ILE A 1 206 ? 6.394 -15.127 -6.442 1.00 88.75 206 ILE A O 1
ATOM 1501 N N . ALA A 1 207 ? 7.663 -14.739 -8.285 1.00 69.56 207 ALA A N 1
ATOM 1502 C CA . ALA A 1 207 ? 8.252 -16.068 -8.417 1.00 69.56 207 ALA A CA 1
ATOM 1503 C C . ALA A 1 207 ? 9.406 -16.247 -7.427 1.00 69.56 207 ALA A C 1
ATOM 1505 O O . ALA A 1 207 ? 10.198 -15.283 -7.284 1.00 69.56 207 ALA A O 1
#

Foldseek 3Di:
DFLVLLLVLLLVLLVLLLVCLQVLLVLCVQQHVSCQSVLSNFLSVQLVVCSVVCSPDFQLSNLLSSLVSLLVRRDDDLSQLSSQLSNQLSVLRPPHRDDDLVSVLNSLVSSLVSNCVSFVDAQQQLALNLLSVQLSVQLVVCVVVVHGNLVSLVSSLVSLVVSQVVSLQHQHNGDSSNVCGPSSHNGGRSRSVSSSSSSVSSSVSDD

InterPro domains:
  IPR004007 DhaL domain [PF02734] (30-203)
  IPR004007 DhaL domain [PS51480] (4-204)
  IPR004007 DhaL domain [SM01120] (30-204)
  IPR012737 Dihydroxyacetone kinase, subunit L [TIGR02365] (8-203)
  IPR036117 DhaL domain superfamily [G3DSA:1.25.40.340] (1-205)
  IPR036117 DhaL domain superfamily [SSF101473] (2-204)
  IPR050861 Dihydroxyacetone Kinase (DAK) [PTHR28629] (4-203)

Secondary structure (DSSP, 8-state):
-BHHHHHHHHHHHHHHHHHTHHHHHHHHHHHS-S-HHHHHHHHHHHHHHHHHHHTTS-HHHHHHHHHHHHHHHS-TTHHHHHHHHHHHHHHHTTT-SB--HHHHHHHHHHHHHHHHHHHT--TTSSSTHHHHHHHHHHHHHHHHTT--HHHHHHHHHHHHHHHHHHHTTS---STGGGGGGGGGTTS--HHHHHHHHHHHHHHTT--

Sequence (207 aa):
MDREAVLAVIKAMAEKIRAEKEYLTDLDTAIGDGDHGINMARGFKAVEEKLPELADKDIGTILKGVGMQLVSTVGGASGPLYGTAFMKAGAICKDKMELTAIDFQTAFAAAIEGVKMRGRAEKGDKTMLDALCPAYEALALSLADGEELALAVKKAVAAAEAGVAYTKTIAAAKGRASYLGERSIGHQDPGATSSLFMLQVIAGHIA

Mean predicted aligned error: 2.18 Å

Radius of gyration: 15.85 Å; Cα contacts (8 Å, |Δi|>4): 391; chains: 1; bounding box: 39×29×46 Å